Protein AF-A0AAQ4E514-F1 (afdb_monomer_lite)

Radius of gyration: 53.23 Å; chains: 1; bounding box: 96×51×160 Å

Foldseek 3Di:
DKKDWPDWWWQDAPPLPAWWKFKFDDDDPSDTQDIHRHGDDDMTDDPDPDIDIDIDHDPVGPVGTDIDMDDFDKDAQDDPGDADPVFWDDLVPRIIGGLVQACPPDQPRPVSPSNDPVRNPDDDDDPCVPVCPVVVVVVVVVVVVVVVVVVVVVVVVVVVVVVVVVVVVVVVVVVVVVVVVVVVVVVVVVVVVVVVVVVVVVVVVVVDDDDYDDDDDDDDDDDDDDDDDDDDDDPPDDDDDDPPPPDDDDDDDDDDDDDDD

Secondary structure (DSSP, 8-state):
-EEEEEEEE-SSTT-TTTEEEEEEE-SSS--EEEEE-SS----EE-SSS-EEEEEEE-TTTTTT-EEEEEEE--EE--BTB---TTTEEE-SSSEEEEGGGTTSSS--STT-GGG-HHHH-SS-TTTTHHHHHHHHHHHHHHHHHHHHHHHHHHHHHHHHHHHHHHHHHHHHHHHHHHHHHHHHHHHHHHHHHHHHHHHHHHHHHHH--S---------------------------PPP---TT----------------

Sequence (261 aa):
MYLTFLEYKLADPNNCRSNFVDILAEEPQHESLSHFCGTMAEPTQSKSNHVKVRYYAEHGALKGGNFSILFTAFREVSSGESCDPDTEFSCDDGWCIDVKLKCNGQFNCKYRYDEESSICHVGSNVGVVLSMKHMVVILVVFSALVVGMCASIGITCHNKIQERRRREREYKLRRSKEASVEVGLDLSAGNLEAALALQAAEIGARRAGGLPPGTPAATTLVGPTVLRPEDDDNGCYVPEVDLSVFRKHPNGRPLSPATEA

Structure (mmCIF, N/CA/C/O backbone):
data_AF-A0AAQ4E514-F1
#
_entry.id   AF-A0AAQ4E514-F1
#
loop_
_atom_site.group_PDB
_atom_site.id
_atom_site.type_symbol
_atom_site.label_atom_id
_atom_site.label_alt_id
_atom_site.label_comp_id
_atom_site.label_asym_id
_atom_site.label_entity_id
_atom_site.label_seq_id
_atom_site.pdbx_PDB_ins_code
_atom_site.Cartn_x
_atom_site.Cartn_y
_atom_site.Cartn_z
_atom_site.occupancy
_atom_site.B_iso_or_equiv
_atom_site.auth_seq_id
_atom_site.auth_comp_id
_atom_site.auth_asym_id
_atom_site.a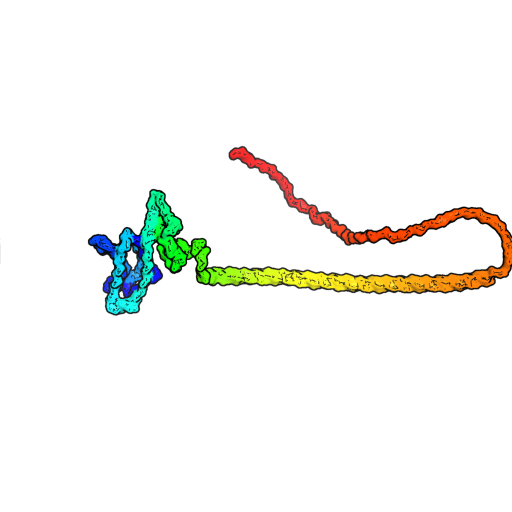uth_atom_id
_atom_site.pdbx_PDB_model_num
ATOM 1 N N . MET A 1 1 ? 2.786 -6.208 19.124 1.00 89.38 1 MET A N 1
ATOM 2 C CA . MET A 1 1 ? 1.782 -6.343 18.041 1.00 89.38 1 MET A CA 1
ATOM 3 C C . MET A 1 1 ? 1.278 -4.979 17.600 1.00 89.38 1 MET A C 1
ATOM 5 O O . MET A 1 1 ? 1.193 -4.069 18.416 1.00 89.38 1 MET A O 1
ATOM 9 N N . TYR A 1 2 ? 0.902 -4.847 16.337 1.00 91.94 2 TYR A N 1
ATOM 10 C CA . TYR A 1 2 ? 0.304 -3.645 15.761 1.00 91.94 2 TYR A CA 1
ATOM 11 C C . TYR A 1 2 ? -1.005 -4.026 15.076 1.00 91.94 2 TYR A C 1
ATOM 13 O O . TYR A 1 2 ? -1.053 -5.034 14.373 1.00 91.94 2 TYR A O 1
ATOM 21 N N . LEU A 1 3 ? -2.063 -3.262 15.316 1.00 93.25 3 LEU A N 1
ATOM 22 C CA . LEU A 1 3 ? -3.395 -3.514 14.784 1.00 93.25 3 LEU A CA 1
ATOM 23 C C . LEU A 1 3 ? -3.812 -2.326 13.925 1.00 93.25 3 LEU A C 1
ATOM 25 O O . LEU A 1 3 ? -3.778 -1.191 14.391 1.00 93.25 3 LEU A O 1
ATOM 29 N N . THR A 1 4 ? -4.228 -2.590 12.691 1.00 93.19 4 THR A N 1
ATOM 30 C CA . THR A 1 4 ? -4.679 -1.575 11.735 1.00 93.19 4 THR A CA 1
ATOM 31 C C . THR A 1 4 ? -6.056 -1.936 11.205 1.00 93.19 4 THR A C 1
ATOM 33 O O . THR A 1 4 ? -6.319 -3.087 10.863 1.00 93.19 4 THR A O 1
ATOM 36 N N . PHE A 1 5 ? -6.940 -0.949 11.105 1.00 93.56 5 PHE A N 1
ATOM 37 C CA . PHE A 1 5 ? -8.244 -1.130 10.479 1.00 93.56 5 PHE A CA 1
ATOM 38 C C . PHE A 1 5 ? -8.118 -0.974 8.959 1.00 93.56 5 PHE A C 1
ATOM 40 O O . PHE A 1 5 ? -7.760 0.096 8.471 1.00 93.56 5 PHE A O 1
ATOM 47 N N . LEU A 1 6 ? -8.417 -2.040 8.215 1.00 92.00 6 LEU A N 1
ATOM 48 C CA . LEU A 1 6 ? -8.526 -2.004 6.750 1.00 92.00 6 LEU A CA 1
ATOM 49 C C . LEU A 1 6 ? -9.860 -1.384 6.329 1.00 92.00 6 LEU A C 1
ATOM 51 O O . LEU A 1 6 ? -9.927 -0.560 5.421 1.00 92.00 6 LEU A O 1
ATOM 55 N N . GLU A 1 7 ? -10.915 -1.768 7.042 1.00 92.69 7 GLU A N 1
ATOM 56 C CA . GLU A 1 7 ? -12.244 -1.188 6.936 1.00 92.69 7 GLU A CA 1
ATOM 57 C C . GLU A 1 7 ? -12.745 -0.889 8.344 1.00 92.69 7 GLU A C 1
ATOM 59 O O . GLU A 1 7 ? -12.563 -1.688 9.265 1.00 92.69 7 GLU A O 1
ATOM 64 N N . TYR A 1 8 ? -13.390 0.258 8.519 1.00 94.81 8 TYR A N 1
ATOM 65 C CA . TYR A 1 8 ? -13.995 0.629 9.788 1.00 94.81 8 TYR A CA 1
ATOM 66 C C . TYR A 1 8 ? -15.285 1.399 9.535 1.00 94.81 8 TYR A C 1
ATOM 68 O O . TYR A 1 8 ? -15.283 2.518 9.018 1.00 94.81 8 TYR A O 1
ATOM 76 N N . LYS A 1 9 ? -16.402 0.773 9.891 1.00 94.06 9 LYS A N 1
ATOM 77 C CA . LYS A 1 9 ? -17.734 1.349 9.808 1.00 94.06 9 LYS A CA 1
ATOM 78 C C . LYS A 1 9 ? -18.570 0.855 10.977 1.00 94.06 9 LYS A C 1
ATOM 80 O O . LYS A 1 9 ? -18.774 -0.342 11.163 1.00 94.06 9 LYS A O 1
ATOM 85 N N . LEU A 1 10 ? -19.102 1.800 11.733 1.00 93.38 10 LEU A N 1
ATOM 86 C CA . LEU A 1 10 ? -20.100 1.548 12.761 1.00 93.38 10 LEU A CA 1
ATOM 87 C C . LEU A 1 10 ? -21.502 1.865 12.228 1.00 93.38 10 LEU A C 1
ATOM 89 O O . LEU A 1 10 ? -21.640 2.642 11.282 1.00 93.38 10 LEU A O 1
ATOM 93 N N . ALA A 1 11 ? -22.530 1.260 12.825 1.00 93.69 11 ALA A N 1
ATOM 94 C CA . ALA A 1 11 ? -23.916 1.531 12.450 1.00 93.69 11 ALA A CA 1
ATOM 95 C C . ALA A 1 11 ? -24.330 2.954 12.852 1.00 93.69 11 ALA A C 1
ATOM 97 O O . ALA A 1 11 ? -24.785 3.717 12.005 1.00 93.69 11 ALA A O 1
ATOM 98 N N . ASP A 1 12 ? -24.069 3.317 14.110 1.00 92.44 12 ASP A N 1
ATOM 99 C CA . ASP A 1 12 ? -24.335 4.627 14.697 1.00 92.44 12 ASP A CA 1
ATOM 100 C C . ASP A 1 12 ? -23.010 5.288 15.120 1.00 92.44 12 ASP A C 1
ATOM 102 O O . ASP A 1 12 ? -22.585 5.173 16.278 1.00 92.44 12 ASP A O 1
ATOM 106 N N . PRO A 1 13 ? -22.287 5.945 14.196 1.00 92.38 13 PRO A N 1
ATOM 107 C CA . PRO A 1 13 ? -21.045 6.630 14.532 1.00 92.38 13 PRO A CA 1
ATOM 108 C C . PRO A 1 13 ? -21.295 7.790 15.507 1.00 92.38 13 PRO A C 1
ATOM 110 O O . PRO A 1 13 ? -22.317 8.470 15.452 1.00 92.38 13 PRO A O 1
ATOM 113 N N . ASN A 1 14 ? -20.325 8.037 16.387 1.00 92.38 14 ASN A N 1
ATOM 114 C CA . ASN A 1 14 ? -20.348 9.010 17.487 1.00 92.38 14 ASN A CA 1
ATOM 115 C C . ASN A 1 14 ? -21.356 8.707 18.611 1.00 92.38 14 ASN A C 1
ATOM 117 O O . ASN A 1 14 ? -21.448 9.476 19.568 1.00 92.38 14 ASN A O 1
ATOM 121 N N . ASN A 1 15 ? -22.072 7.579 18.551 1.00 93.25 15 ASN A N 1
ATOM 122 C CA . ASN A 1 15 ? -22.927 7.109 19.636 1.00 93.25 15 ASN A CA 1
ATOM 123 C C . ASN A 1 15 ? -22.291 5.908 20.353 1.00 93.25 15 ASN A C 1
ATOM 125 O O . ASN A 1 15 ? -22.648 4.748 20.135 1.00 93.25 15 ASN A O 1
ATOM 129 N N . CYS A 1 16 ? -21.369 6.207 21.269 1.00 92.62 16 CYS A N 1
ATOM 130 C CA . CYS A 1 16 ? -20.586 5.216 22.016 1.00 92.62 16 CYS A CA 1
ATOM 131 C C . CYS A 1 16 ? -21.432 4.355 22.978 1.00 92.62 16 CYS A C 1
ATOM 133 O O . CYS A 1 16 ? -20.909 3.431 23.588 1.00 92.62 16 CYS A O 1
ATOM 135 N N . ARG A 1 17 ? -22.734 4.641 23.146 1.00 93.00 17 ARG A N 1
ATOM 136 C CA . ARG A 1 17 ? -23.658 3.777 23.902 1.00 93.00 17 ARG A CA 1
ATOM 137 C C . ARG A 1 17 ? -24.326 2.723 23.032 1.00 93.00 17 ARG A C 1
ATOM 139 O O . ARG A 1 17 ? -24.655 1.662 23.550 1.00 93.00 17 ARG A O 1
ATOM 146 N N . SER A 1 18 ? -24.530 3.014 21.749 1.00 93.25 18 SER A N 1
ATOM 147 C CA . SER A 1 18 ? -25.191 2.093 20.825 1.00 93.25 18 SER A CA 1
ATOM 148 C C . SER A 1 18 ? -24.197 1.154 20.160 1.00 93.25 18 SER A C 1
ATOM 150 O O . SER A 1 18 ? -24.496 -0.026 20.042 1.00 93.25 18 SER A O 1
ATOM 152 N N . ASN A 1 19 ? -22.997 1.613 19.789 1.00 94.62 19 ASN A N 1
ATOM 153 C CA . ASN A 1 19 ? -21.937 0.725 19.306 1.00 94.62 19 ASN A CA 1
ATOM 154 C C . ASN A 1 19 ? -20.529 1.287 19.524 1.00 94.62 19 ASN A C 1
ATOM 156 O O . ASN A 1 19 ? -20.303 2.490 19.397 1.00 94.62 19 ASN A O 1
ATOM 160 N N . PHE A 1 20 ? -19.567 0.405 19.773 1.00 94.69 20 PHE A N 1
ATOM 161 C CA . PHE A 1 20 ? -18.148 0.752 19.853 1.00 94.69 20 PHE A CA 1
ATOM 162 C C . PHE A 1 20 ? -17.262 -0.486 19.679 1.00 94.69 20 PHE A C 1
ATOM 164 O O . PHE A 1 20 ? -17.708 -1.623 19.853 1.00 94.69 20 PHE A O 1
ATOM 171 N N . VAL A 1 21 ? -15.994 -0.255 19.352 1.00 95.00 21 VAL A N 1
ATOM 172 C CA . VAL A 1 21 ? -14.934 -1.266 19.323 1.00 95.00 21 VAL A CA 1
ATOM 173 C C . VAL A 1 21 ? -13.878 -0.881 20.351 1.00 95.00 21 VAL A C 1
ATOM 175 O O . VAL A 1 21 ? -13.319 0.209 20.290 1.00 95.00 21 VAL A O 1
ATOM 178 N N . ASP A 1 22 ? -13.585 -1.795 21.265 1.00 93.94 22 ASP A N 1
ATOM 179 C CA . ASP A 1 22 ? -12.510 -1.676 22.242 1.00 93.94 22 ASP A CA 1
ATOM 180 C C . ASP A 1 22 ? -11.360 -2.611 21.911 1.00 93.94 22 ASP A C 1
ATOM 182 O O . ASP A 1 22 ? -11.563 -3.782 21.582 1.00 93.94 22 ASP A O 1
ATOM 186 N N . ILE A 1 23 ? -10.148 -2.103 22.088 1.00 94.00 23 ILE A N 1
ATOM 187 C CA . ILE A 1 23 ? -8.914 -2.875 22.048 1.00 94.00 23 ILE A CA 1
ATOM 188 C C . ILE A 1 23 ? -8.328 -2.860 23.454 1.00 94.00 23 ILE A C 1
ATOM 190 O O . ILE A 1 23 ? -8.024 -1.806 24.008 1.00 94.00 23 ILE A O 1
ATOM 194 N N . LEU A 1 24 ? -8.203 -4.043 24.042 1.00 91.62 24 LEU A N 1
ATOM 195 C CA . LEU A 1 24 ? -7.856 -4.241 25.443 1.00 91.62 24 LEU A CA 1
ATOM 196 C C . LEU A 1 24 ? -6.555 -5.039 25.519 1.00 91.62 24 LEU A C 1
ATOM 198 O O . LEU A 1 24 ? -6.380 -6.028 24.799 1.00 91.62 24 LEU A O 1
ATOM 202 N N . ALA A 1 25 ? -5.645 -4.616 26.391 1.00 89.00 25 ALA A N 1
ATOM 203 C CA . ALA A 1 25 ? -4.462 -5.394 26.721 1.00 89.00 25 ALA A CA 1
ATOM 204 C C . ALA A 1 25 ? -4.869 -6.672 27.468 1.00 89.00 25 ALA A C 1
ATOM 206 O O . ALA A 1 25 ? -5.837 -6.685 28.238 1.00 89.00 25 ALA A O 1
ATOM 207 N N . GLU A 1 26 ? -4.129 -7.757 27.245 1.00 82.31 26 GLU A N 1
ATOM 208 C CA . GLU A 1 26 ? -4.234 -8.922 28.122 1.00 82.31 26 GLU A CA 1
ATOM 209 C C . GLU A 1 26 ? -3.686 -8.585 29.526 1.00 82.31 26 GLU A C 1
ATOM 211 O O . GLU A 1 26 ? -2.919 -7.638 29.683 1.00 82.31 26 GLU A O 1
ATOM 216 N N . GLU A 1 27 ? -4.167 -9.311 30.539 1.00 70.31 27 GLU A N 1
ATOM 217 C CA . GLU A 1 27 ? -3.880 -9.217 31.982 1.00 70.31 27 GLU A CA 1
ATOM 218 C C . GLU A 1 27 ? -2.483 -8.707 32.415 1.00 70.31 27 GLU A C 1
ATOM 220 O O . GLU A 1 27 ? -1.495 -8.899 31.707 1.00 70.31 27 GLU A O 1
ATOM 225 N N . PRO A 1 28 ? -2.354 -8.112 33.627 1.00 62.28 28 PRO A N 1
ATOM 226 C CA . PRO A 1 28 ? -3.298 -8.166 34.757 1.00 62.28 28 PRO A CA 1
ATOM 227 C C . PRO A 1 28 ? -4.257 -6.976 34.881 1.00 62.28 28 PRO A C 1
ATOM 229 O O . PRO A 1 28 ? -5.117 -6.989 35.756 1.00 62.28 28 PRO A O 1
ATOM 232 N N . GLN A 1 29 ? -4.144 -5.944 34.041 1.00 61.34 29 GLN A N 1
ATOM 233 C CA . GLN A 1 29 ? -4.927 -4.711 34.225 1.00 61.34 29 GLN A CA 1
ATOM 234 C C . GLN A 1 29 ? -6.079 -4.512 33.238 1.00 61.34 29 GLN A C 1
ATOM 236 O O . GLN A 1 29 ? -6.821 -3.549 33.400 1.00 61.34 29 GLN A O 1
ATOM 241 N N . HIS A 1 30 ? -6.284 -5.424 32.275 1.00 72.12 30 HIS A N 1
ATOM 242 C CA . HIS A 1 30 ? -7.328 -5.305 31.240 1.00 72.12 30 HIS A CA 1
ATOM 243 C C . HIS A 1 30 ? -7.436 -3.870 30.700 1.00 72.12 30 HIS A C 1
ATOM 245 O O . HIS A 1 30 ? -8.528 -3.319 30.536 1.00 72.12 30 HIS A O 1
ATOM 251 N N . GLU A 1 31 ? -6.273 -3.235 30.539 1.00 83.88 31 GLU A N 1
ATOM 252 C CA . GLU A 1 31 ? -6.183 -1.817 30.257 1.00 83.88 31 GLU A CA 1
ATOM 253 C C . GLU A 1 31 ? -6.747 -1.575 28.860 1.00 83.88 31 GLU A C 1
ATOM 255 O O . GLU A 1 31 ? -6.437 -2.298 27.907 1.00 83.88 31 GLU A O 1
ATOM 260 N N . SER A 1 32 ? -7.616 -0.575 28.744 1.00 86.88 32 SER A N 1
ATOM 261 C CA . SER A 1 32 ? -8.142 -0.154 27.453 1.00 86.88 32 SER A CA 1
ATOM 262 C C . SER A 1 32 ? -7.035 0.545 26.677 1.00 86.88 32 SER A C 1
ATOM 264 O O . SER A 1 32 ? -6.741 1.707 26.939 1.00 86.88 32 SER A O 1
ATOM 266 N N . LEU A 1 33 ? -6.451 -0.154 25.704 1.00 90.19 33 LEU A N 1
ATOM 267 C CA . LEU A 1 33 ? -5.460 0.412 24.792 1.00 90.19 33 LEU A CA 1
ATOM 268 C C . LEU A 1 33 ? -6.105 1.464 23.890 1.00 90.19 33 LEU A C 1
ATOM 270 O O . LEU A 1 33 ? -5.513 2.504 23.615 1.00 90.19 33 LEU A O 1
ATOM 274 N N . SER A 1 34 ? -7.317 1.197 23.398 1.00 93.44 34 SER A N 1
ATOM 275 C CA . SER A 1 34 ? -8.052 2.128 22.537 1.00 93.44 34 SER A CA 1
ATOM 276 C C . SER A 1 34 ? -9.558 1.865 22.580 1.00 93.44 34 SER A C 1
ATOM 278 O O . SER A 1 34 ? -9.978 0.709 22.602 1.00 93.44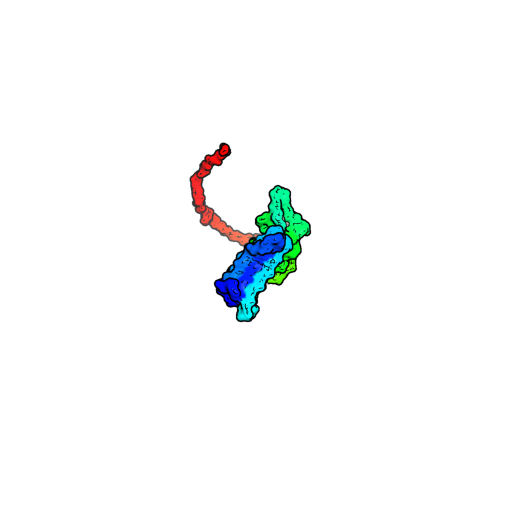 34 SER A O 1
ATOM 280 N N . HIS A 1 35 ? -10.353 2.939 22.554 1.00 94.12 35 HIS A N 1
ATOM 281 C CA . HIS A 1 35 ? -11.819 2.913 22.507 1.00 94.12 35 HIS A CA 1
ATOM 282 C C . HIS A 1 35 ? -12.302 3.686 21.278 1.00 94.12 35 HIS A C 1
ATOM 284 O O . HIS A 1 35 ? -12.081 4.894 21.176 1.00 94.12 35 HIS A O 1
ATOM 290 N N . PHE A 1 36 ? -12.976 3.006 20.352 1.00 95.31 36 PHE A N 1
ATOM 291 C CA . PHE A 1 36 ? -13.430 3.580 19.089 1.00 95.31 36 PHE A CA 1
ATOM 292 C C . PHE A 1 36 ? -14.955 3.574 18.993 1.00 95.31 36 PHE A C 1
ATOM 294 O O . PHE A 1 36 ? -15.591 2.524 18.925 1.00 95.31 36 PHE A O 1
ATOM 301 N N . CYS A 1 37 ? -15.548 4.764 18.932 1.00 94.56 37 CYS A N 1
ATOM 302 C CA . CYS A 1 37 ? -16.970 4.952 18.626 1.00 94.56 37 CYS A CA 1
ATOM 303 C C . CYS A 1 37 ? -17.226 5.992 17.527 1.00 94.56 37 CYS A C 1
ATOM 305 O O . CYS A 1 37 ? -18.377 6.250 17.183 1.00 94.56 37 CYS A O 1
ATOM 307 N N . GLY A 1 38 ? -16.175 6.603 16.974 1.00 92.94 38 GLY A N 1
ATOM 308 C CA . GLY A 1 38 ? -16.281 7.624 15.931 1.00 92.94 38 GLY A CA 1
ATOM 309 C C . GLY A 1 38 ? -16.440 7.045 14.525 1.00 92.94 38 GLY A C 1
ATOM 310 O O . GLY A 1 38 ? -16.741 5.866 14.346 1.00 92.94 38 GLY A O 1
ATOM 311 N N . THR A 1 39 ? -16.195 7.884 13.517 1.00 91.94 39 THR A N 1
ATOM 312 C CA . THR A 1 39 ? -16.154 7.508 12.088 1.00 91.94 39 THR A CA 1
ATOM 313 C C . THR A 1 39 ? -14.778 7.039 11.614 1.00 91.94 39 THR A C 1
ATOM 315 O O . THR A 1 39 ? -14.655 6.558 10.492 1.00 91.94 39 THR A O 1
ATOM 318 N N . MET A 1 40 ? -13.745 7.187 12.443 1.00 91.38 40 MET A N 1
ATOM 319 C CA . MET A 1 40 ? -12.359 6.841 12.128 1.00 91.38 40 MET A CA 1
ATOM 320 C C . MET A 1 40 ? -11.760 6.058 13.299 1.00 91.38 40 MET A C 1
ATOM 322 O O . MET A 1 40 ? -12.115 6.313 14.452 1.00 91.38 40 MET A O 1
ATOM 326 N N . ALA A 1 41 ? -10.863 5.123 12.994 1.00 93.38 41 ALA A N 1
ATOM 327 C CA . ALA A 1 41 ? -10.110 4.356 13.977 1.00 93.38 41 ALA A CA 1
ATOM 328 C C . ALA A 1 41 ? -8.621 4.417 13.628 1.00 93.38 41 ALA A C 1
ATOM 330 O O . ALA A 1 41 ? -8.229 4.147 12.491 1.00 93.38 41 ALA A O 1
ATOM 331 N N . GLU A 1 42 ? -7.808 4.813 14.600 1.00 92.88 42 GLU A N 1
ATOM 332 C CA . GLU A 1 42 ? -6.358 4.879 14.449 1.00 92.88 42 GLU A CA 1
ATOM 333 C C . GLU A 1 42 ? -5.725 3.505 14.711 1.00 92.88 42 GLU A C 1
ATOM 335 O O . GLU A 1 42 ? -6.292 2.698 15.453 1.00 92.88 42 GLU A O 1
ATOM 340 N N . PRO A 1 43 ? -4.556 3.211 14.119 1.00 92.12 43 PRO A N 1
ATOM 341 C CA . PRO A 1 43 ? -3.830 1.990 14.432 1.00 92.12 43 PRO A CA 1
ATOM 342 C C . PRO A 1 43 ? -3.390 1.945 15.899 1.00 92.12 43 PRO A C 1
ATOM 344 O O . PRO A 1 43 ? -2.881 2.930 16.435 1.00 92.12 43 PRO A O 1
ATOM 347 N N . THR A 1 44 ? -3.512 0.780 16.531 1.00 92.56 44 THR A N 1
ATOM 348 C CA . THR A 1 44 ? -3.157 0.579 17.942 1.00 92.56 44 THR A CA 1
ATOM 349 C C . THR A 1 44 ? -1.931 -0.315 18.058 1.00 92.56 44 THR A C 1
ATOM 351 O O . THR A 1 44 ? -1.883 -1.411 17.495 1.00 92.56 44 THR A O 1
ATOM 354 N N . GLN A 1 45 ? -0.948 0.119 18.843 1.00 90.75 45 GLN A N 1
ATOM 355 C CA . GLN A 1 45 ? 0.229 -0.679 19.169 1.00 90.75 45 GLN A CA 1
ATOM 356 C C . GLN A 1 45 ? 0.089 -1.291 20.566 1.00 90.75 45 GLN A C 1
ATOM 358 O O . GLN A 1 45 ? -0.245 -0.610 21.531 1.00 90.75 45 GLN A O 1
ATOM 363 N N . SER A 1 46 ? 0.387 -2.582 20.678 1.00 89.75 46 SER A N 1
ATOM 364 C CA . SER A 1 46 ? 0.485 -3.304 21.945 1.00 89.75 46 SER A CA 1
ATOM 365 C C . SER A 1 46 ? 1.891 -3.863 22.120 1.00 89.75 46 SER A C 1
ATOM 367 O O . SER A 1 46 ? 2.470 -4.418 21.183 1.00 89.75 46 SER A O 1
ATOM 369 N N . LYS A 1 47 ? 2.428 -3.763 23.337 1.00 87.31 47 LYS A N 1
ATOM 370 C CA . LYS A 1 47 ? 3.704 -4.390 23.717 1.00 87.31 47 LYS A CA 1
ATOM 371 C C . LYS A 1 47 ? 3.566 -5.894 23.985 1.00 87.31 47 LYS A C 1
ATOM 373 O O . LYS A 1 47 ? 4.569 -6.593 24.002 1.00 87.31 47 LYS A O 1
ATOM 378 N N . SER A 1 48 ? 2.341 -6.381 24.195 1.00 87.44 48 SER A N 1
ATOM 379 C CA . SER A 1 48 ? 2.058 -7.797 24.446 1.00 87.44 48 SER A CA 1
ATOM 380 C C . SER A 1 48 ? 1.854 -8.579 23.142 1.00 87.44 48 SER A C 1
ATOM 382 O O . SER A 1 48 ? 1.568 -8.006 22.084 1.00 87.44 48 SER A O 1
ATOM 384 N N . ASN A 1 49 ? 1.974 -9.902 23.250 1.00 87.88 49 ASN A N 1
ATOM 385 C CA . ASN A 1 49 ? 1.681 -10.873 22.192 1.00 87.88 49 ASN A CA 1
ATOM 386 C C . ASN A 1 49 ? 0.203 -11.285 22.158 1.00 87.88 49 ASN A C 1
ATOM 388 O O . ASN A 1 49 ? -0.206 -12.044 21.283 1.00 87.88 49 ASN A O 1
ATOM 392 N N . HIS A 1 50 ? -0.598 -10.775 23.093 1.00 88.31 50 HIS A N 1
ATOM 393 C CA . HIS A 1 50 ? -2.031 -11.000 23.134 1.00 88.31 50 HIS A CA 1
ATOM 394 C C . HIS A 1 50 ? -2.767 -9.679 23.327 1.00 88.31 50 HIS A C 1
ATOM 396 O O . HIS A 1 50 ? -2.376 -8.810 24.114 1.00 88.31 50 HIS A O 1
ATOM 402 N N . VAL A 1 51 ? -3.852 -9.536 22.576 1.00 90.94 51 VAL A N 1
ATOM 403 C CA . VAL A 1 51 ? -4.735 -8.374 22.582 1.00 90.94 51 VAL A CA 1
ATOM 404 C C . VAL A 1 51 ? -6.161 -8.886 22.445 1.00 90.94 51 VAL A C 1
ATOM 406 O O . VAL A 1 51 ? -6.425 -9.801 21.665 1.00 90.94 51 VAL A O 1
ATOM 409 N N . LYS A 1 52 ? -7.094 -8.294 23.188 1.00 92.06 52 LYS A N 1
ATOM 410 C CA . LYS A 1 52 ? -8.513 -8.631 23.111 1.00 92.06 52 LYS A CA 1
ATOM 411 C C . LYS A 1 52 ? -9.262 -7.520 22.394 1.00 92.06 52 LYS A C 1
ATOM 413 O O . LYS A 1 52 ? -9.258 -6.378 22.840 1.00 92.06 52 LYS A O 1
ATOM 418 N N . VAL A 1 53 ? -9.951 -7.871 21.315 1.00 92.69 53 VAL A N 1
ATOM 419 C CA . VAL A 1 53 ? -10.862 -6.958 20.619 1.00 92.69 53 VAL A CA 1
ATOM 420 C C . VAL A 1 53 ? -12.284 -7.239 21.090 1.00 92.69 53 VAL A C 1
ATOM 422 O O . VAL A 1 53 ? -12.759 -8.374 21.028 1.00 92.69 53 VAL A O 1
ATOM 425 N N . ARG A 1 54 ? -12.968 -6.210 21.586 1.00 92.31 54 ARG A N 1
ATOM 426 C CA . ARG A 1 54 ? -14.364 -6.269 22.020 1.00 92.31 54 ARG A CA 1
ATOM 427 C C . ARG A 1 54 ? -15.193 -5.357 21.132 1.00 92.31 54 ARG A C 1
ATOM 429 O O . ARG A 1 54 ? -15.073 -4.144 21.212 1.00 92.31 54 ARG A O 1
ATOM 436 N N . TYR A 1 55 ? -16.078 -5.941 20.337 1.00 93.25 55 TYR A N 1
ATOM 437 C CA . TYR A 1 55 ? -17.122 -5.191 19.648 1.00 93.25 55 TYR A CA 1
ATOM 438 C C . TYR A 1 55 ? -18.410 -5.241 20.463 1.00 93.25 55 TYR A C 1
ATOM 440 O O . TYR A 1 55 ? -18.861 -6.318 20.858 1.00 93.25 55 TYR A O 1
ATOM 448 N N . TYR A 1 56 ? -18.988 -4.076 20.720 1.00 93.56 56 TYR A N 1
ATOM 449 C CA . TYR A 1 56 ? -20.288 -3.936 21.353 1.00 93.56 56 TYR A CA 1
ATOM 450 C C . TYR A 1 56 ? -21.241 -3.236 20.390 1.00 93.56 56 TYR A C 1
ATOM 452 O O . TYR A 1 56 ? -20.884 -2.225 19.783 1.00 93.56 56 TYR A O 1
ATOM 460 N N . ALA A 1 57 ? -22.461 -3.757 20.282 1.00 94.25 57 ALA A N 1
ATOM 461 C CA . ALA A 1 57 ? -23.539 -3.130 19.536 1.00 94.25 57 ALA A CA 1
ATOM 462 C C . ALA A 1 57 ? -24.906 -3.479 20.138 1.00 94.25 57 ALA A C 1
ATOM 464 O O . ALA A 1 57 ? -25.184 -4.629 20.483 1.00 94.25 57 ALA A O 1
ATOM 465 N N . GLU A 1 58 ? -25.766 -2.472 20.237 1.00 94.31 58 GLU A N 1
ATOM 466 C CA . GLU A 1 58 ? -27.174 -2.595 20.589 1.00 94.31 58 GLU A CA 1
ATOM 467 C C . GLU A 1 58 ? -27.954 -3.265 19.447 1.00 94.31 58 GLU A C 1
ATOM 469 O O . GLU A 1 58 ? -27.526 -3.267 18.292 1.00 94.31 58 GLU A O 1
ATOM 474 N N . HIS A 1 59 ? -29.126 -3.830 19.748 1.00 90.38 59 HIS A N 1
ATOM 475 C CA . HIS A 1 59 ? -29.891 -4.655 18.808 1.00 90.38 59 HIS A CA 1
ATOM 476 C C . HIS A 1 59 ? -30.132 -3.995 17.435 1.00 90.38 59 HIS A C 1
ATOM 478 O O . HIS A 1 59 ? -30.042 -4.668 16.408 1.00 90.38 59 HIS A O 1
ATOM 484 N N . GLY A 1 60 ? -30.392 -2.682 17.402 1.00 86.75 60 GLY A N 1
ATOM 485 C CA . GLY A 1 60 ? -30.570 -1.923 16.156 1.00 86.75 60 GLY A CA 1
ATOM 486 C C . GLY A 1 60 ? -29.278 -1.715 15.353 1.00 86.75 60 GLY A C 1
ATOM 487 O O . GLY A 1 60 ? -29.318 -1.692 14.124 1.00 86.75 60 GLY A O 1
ATOM 488 N N . ALA A 1 61 ? -28.131 -1.646 16.030 1.00 87.44 61 ALA A N 1
ATOM 489 C CA . ALA A 1 61 ? -26.820 -1.360 15.450 1.00 87.44 61 ALA A CA 1
ATOM 490 C C . ALA A 1 61 ? -26.081 -2.614 14.933 1.00 87.44 61 ALA A C 1
ATOM 492 O O . ALA A 1 61 ? -25.121 -2.500 14.171 1.00 87.44 61 ALA A O 1
ATOM 493 N N . LEU A 1 62 ? -26.537 -3.826 15.277 1.00 85.50 62 LEU A N 1
ATOM 494 C CA . LEU A 1 62 ? -25.873 -5.085 14.895 1.00 85.50 62 LEU A CA 1
ATOM 495 C C . LEU A 1 62 ? -25.773 -5.319 13.377 1.00 85.50 62 LEU A C 1
ATOM 497 O O . LEU A 1 62 ? -24.863 -6.008 12.927 1.00 85.50 62 LEU A O 1
ATOM 501 N N . LYS A 1 63 ? -26.708 -4.785 12.580 1.00 83.94 63 LYS A N 1
ATOM 502 C CA . LYS A 1 63 ? -26.760 -5.013 11.121 1.00 83.94 63 LYS A CA 1
ATOM 503 C C . LYS A 1 63 ? -26.073 -3.924 10.289 1.00 83.94 63 LYS A C 1
ATOM 505 O O . LYS A 1 63 ? -26.022 -4.052 9.070 1.00 83.94 63 LYS A O 1
ATOM 510 N N . GLY A 1 64 ? -25.591 -2.850 10.920 1.00 82.75 64 GLY A N 1
ATOM 511 C CA . GLY A 1 64 ? -25.013 -1.693 10.224 1.00 82.75 64 GLY A CA 1
ATOM 512 C C . GLY A 1 64 ? -23.493 -1.556 10.346 1.00 82.75 64 GLY A C 1
ATOM 513 O O . GLY A 1 64 ? -22.901 -0.776 9.599 1.00 82.75 64 GLY A O 1
ATOM 514 N N . GLY A 1 65 ? -22.866 -2.295 11.267 1.00 87.81 65 GLY A N 1
ATOM 515 C CA . GLY A 1 65 ? -21.420 -2.280 11.477 1.00 87.81 65 GLY A CA 1
ATOM 516 C C . GLY A 1 65 ? -20.680 -3.243 10.548 1.00 87.81 65 GLY A C 1
ATOM 517 O O . GLY A 1 65 ? -21.093 -4.387 10.379 1.00 87.81 65 GLY A O 1
ATOM 518 N N . ASN A 1 66 ? -19.574 -2.787 9.966 1.00 91.88 66 ASN A N 1
ATOM 519 C CA . ASN A 1 66 ? -18.608 -3.622 9.261 1.00 91.88 66 ASN A CA 1
ATOM 520 C C . ASN A 1 66 ? -17.200 -3.090 9.545 1.00 91.88 66 ASN A C 1
ATOM 522 O O . ASN A 1 66 ? -16.928 -1.909 9.339 1.00 91.88 66 ASN A O 1
ATOM 526 N N . PHE A 1 67 ? -16.310 -3.945 10.028 1.00 93.44 67 PHE A N 1
ATOM 527 C CA . PHE A 1 67 ? -14.916 -3.592 10.226 1.00 93.44 67 PHE A CA 1
ATOM 528 C C . PHE A 1 67 ? -14.027 -4.802 9.953 1.00 93.44 67 PHE A C 1
ATOM 530 O O . PHE A 1 67 ? -14.413 -5.946 10.191 1.00 93.44 67 PHE A O 1
ATOM 537 N N . SER A 1 68 ? -12.819 -4.530 9.476 1.00 94.31 68 SER A N 1
ATOM 538 C CA . SER A 1 68 ? -11.785 -5.524 9.222 1.00 94.31 68 SER A CA 1
ATOM 539 C C . SER A 1 68 ? -10.485 -5.035 9.839 1.00 94.31 68 SER A C 1
ATOM 541 O O . SER A 1 68 ? -10.073 -3.897 9.606 1.00 94.31 68 SER A O 1
ATOM 543 N N . ILE A 1 69 ? -9.863 -5.882 10.656 1.00 93.88 69 ILE A N 1
ATOM 544 C CA . ILE A 1 69 ? -8.641 -5.565 11.393 1.00 93.88 69 ILE A CA 1
ATOM 545 C C . ILE A 1 69 ? -7.536 -6.487 10.894 1.00 93.88 69 ILE A C 1
ATOM 547 O O . ILE A 1 69 ? -7.671 -7.708 10.944 1.00 93.88 69 ILE A O 1
ATOM 551 N N . LEU A 1 70 ? -6.434 -5.886 10.460 1.00 93.81 70 LEU A N 1
ATOM 552 C CA . LEU A 1 70 ? -5.171 -6.561 10.209 1.00 93.81 70 LEU A CA 1
ATOM 553 C C . LEU A 1 70 ? -4.306 -6.440 11.462 1.00 93.81 70 LEU A C 1
ATOM 555 O O . LEU A 1 70 ? -4.124 -5.340 11.988 1.00 93.81 70 LEU A O 1
ATOM 559 N N . PHE A 1 71 ? -3.781 -7.561 11.947 1.00 93.12 71 PHE A N 1
ATOM 560 C CA . PHE A 1 71 ? -2.824 -7.572 13.045 1.00 93.12 71 PHE A CA 1
ATOM 561 C C . PHE A 1 71 ? -1.480 -8.097 12.555 1.00 93.12 71 PHE A C 1
ATOM 563 O O . PHE A 1 71 ? -1.415 -9.085 11.826 1.00 93.12 71 PHE A O 1
ATOM 570 N N . THR A 1 72 ? -0.413 -7.466 13.027 1.00 92.94 72 THR A N 1
ATOM 571 C CA . THR A 1 72 ? 0.956 -7.803 12.649 1.00 92.94 72 THR A CA 1
ATOM 572 C C . THR A 1 72 ? 1.813 -7.918 13.901 1.00 92.94 72 THR A C 1
ATOM 574 O O . THR A 1 72 ? 1.787 -7.061 14.796 1.00 92.94 72 THR A O 1
ATOM 577 N N . ALA A 1 73 ? 2.573 -9.006 13.990 1.00 92.06 73 ALA A N 1
ATOM 578 C CA . ALA A 1 73 ? 3.622 -9.151 14.985 1.00 92.06 73 ALA A CA 1
ATOM 579 C C . ALA A 1 73 ? 4.875 -8.430 14.478 1.00 92.06 73 ALA A C 1
ATOM 581 O O . ALA A 1 73 ? 5.339 -8.694 13.374 1.00 92.06 73 ALA A O 1
ATOM 582 N N . PHE A 1 74 ? 5.387 -7.515 15.294 1.00 90.31 74 PHE A N 1
ATOM 583 C CA . PHE A 1 74 ? 6.558 -6.712 14.984 1.00 90.31 74 PHE A CA 1
ATOM 584 C C . PHE A 1 74 ? 7.631 -6.951 16.031 1.00 90.31 74 PHE A C 1
ATOM 586 O O . PHE A 1 74 ? 7.314 -7.027 17.224 1.00 90.31 74 PHE A O 1
ATOM 593 N N . ARG A 1 75 ? 8.882 -6.993 15.584 1.00 89.88 75 ARG A N 1
ATOM 594 C CA . ARG A 1 75 ? 10.059 -6.928 16.445 1.00 89.88 75 ARG A CA 1
ATOM 595 C C . ARG A 1 75 ? 10.716 -5.563 16.282 1.00 89.88 75 ARG A C 1
ATOM 597 O O . ARG A 1 75 ? 10.958 -5.124 15.162 1.00 89.88 75 ARG A O 1
ATOM 604 N N . GLU A 1 76 ? 10.964 -4.886 17.395 1.00 88.56 76 GLU A N 1
ATOM 605 C CA . GLU A 1 76 ? 11.708 -3.626 17.399 1.00 88.56 76 GLU A CA 1
ATOM 606 C C . GLU A 1 76 ? 13.198 -3.919 17.217 1.00 88.56 76 GLU A C 1
ATOM 608 O O . GLU A 1 76 ? 13.750 -4.805 17.878 1.00 88.56 76 GLU A O 1
ATOM 613 N N . VAL A 1 77 ? 13.849 -3.182 16.322 1.00 87.00 77 VAL A N 1
ATOM 614 C CA . VAL A 1 77 ? 15.292 -3.266 16.120 1.00 87.00 77 VAL A CA 1
ATOM 615 C C . VAL A 1 77 ? 15.979 -2.450 17.212 1.00 87.00 77 VAL A C 1
ATOM 617 O O . VAL A 1 77 ? 15.984 -1.219 17.185 1.00 87.00 77 VAL A O 1
ATOM 620 N N . SER A 1 78 ? 16.544 -3.138 18.204 1.00 82.75 78 SER A N 1
ATOM 621 C CA . SER A 1 78 ? 17.327 -2.499 19.260 1.00 82.75 78 SER A CA 1
ATOM 622 C C . SER A 1 78 ? 18.678 -2.000 18.717 1.00 82.75 78 SER A C 1
ATOM 624 O O . SER A 1 78 ? 19.162 -2.461 17.681 1.00 82.75 78 SER A O 1
ATOM 626 N N . SER A 1 79 ? 19.296 -1.019 19.384 1.00 65.94 79 SER A N 1
ATOM 627 C CA . SER A 1 79 ? 20.546 -0.395 18.930 1.00 65.94 79 SER A CA 1
ATOM 628 C C . SER A 1 79 ? 21.701 -1.407 18.896 1.00 65.94 79 SER A C 1
ATOM 630 O O . SER A 1 79 ? 22.360 -1.629 19.911 1.00 65.94 79 SER A O 1
ATOM 632 N N . GLY A 1 80 ? 21.948 -2.003 17.728 1.00 68.75 80 GLY A N 1
ATOM 633 C CA . GLY A 1 80 ? 23.027 -2.969 17.496 1.00 68.75 80 GLY A CA 1
ATOM 634 C C . GLY A 1 80 ? 22.583 -4.266 16.820 1.00 68.75 80 GLY A C 1
ATOM 635 O O . GLY A 1 80 ? 23.437 -5.029 16.379 1.00 68.75 80 GLY A O 1
ATOM 636 N N . GLU A 1 81 ? 21.278 -4.499 16.699 1.00 82.00 81 GLU A N 1
ATOM 637 C CA . GLU A 1 81 ? 20.721 -5.647 15.984 1.00 82.00 81 GLU A CA 1
ATOM 638 C C . GLU A 1 81 ? 20.165 -5.205 14.625 1.00 82.00 81 GLU A C 1
ATOM 640 O O . GLU A 1 81 ? 19.877 -4.031 14.410 1.00 82.00 81 GLU A O 1
ATOM 645 N N . SER A 1 82 ? 20.028 -6.135 13.685 1.00 86.75 82 SER A N 1
ATOM 646 C CA . SER A 1 82 ? 19.292 -5.930 12.432 1.00 86.75 82 SER A CA 1
ATOM 647 C C . SER A 1 82 ? 18.144 -6.933 12.348 1.00 86.75 82 SER A C 1
ATOM 649 O O . SER A 1 82 ? 18.072 -7.875 13.145 1.00 86.75 82 SER A O 1
ATOM 651 N N . CYS A 1 83 ? 17.234 -6.747 11.393 1.00 89.69 83 CYS A N 1
ATOM 652 C CA . CYS A 1 83 ? 16.328 -7.828 11.008 1.00 89.69 83 CYS A CA 1
ATOM 653 C C . CYS A 1 83 ? 17.150 -9.011 10.489 1.00 89.69 83 CYS A C 1
ATOM 655 O O . CYS A 1 83 ? 18.172 -8.805 9.824 1.00 89.69 83 CYS A O 1
ATOM 657 N N . ASP A 1 84 ? 16.732 -10.228 10.823 1.00 89.19 84 ASP A N 1
ATOM 658 C CA . ASP A 1 84 ? 17.353 -11.434 10.279 1.00 89.19 84 ASP A CA 1
ATOM 659 C C . ASP A 1 84 ? 16.951 -11.571 8.799 1.00 89.19 84 ASP A C 1
ATOM 661 O O . ASP A 1 84 ? 15.759 -11.683 8.520 1.00 89.19 84 ASP A O 1
ATOM 665 N N . PRO A 1 85 ? 17.896 -11.551 7.841 1.00 85.00 85 PRO A N 1
ATOM 666 C CA . PRO A 1 85 ? 17.565 -11.598 6.418 1.00 85.00 85 PRO A CA 1
ATOM 667 C C . PRO A 1 85 ? 16.881 -12.902 5.976 1.00 85.00 85 PRO A C 1
ATOM 669 O O . PRO A 1 85 ? 16.238 -12.903 4.925 1.00 85.00 85 PRO A O 1
ATOM 672 N N . ASP A 1 86 ? 17.016 -13.995 6.737 1.00 86.06 86 ASP A N 1
ATOM 673 C CA . ASP A 1 86 ? 16.461 -15.302 6.365 1.00 86.06 86 ASP A CA 1
ATOM 674 C C . ASP A 1 86 ? 15.031 -15.511 6.887 1.00 86.06 86 ASP A C 1
ATOM 676 O O . ASP A 1 86 ? 14.233 -16.220 6.266 1.00 86.06 86 ASP A O 1
ATOM 680 N N . THR A 1 87 ? 14.695 -14.912 8.033 1.00 90.44 87 THR A N 1
ATOM 681 C CA . THR A 1 87 ? 13.417 -15.141 8.730 1.00 90.44 87 THR A CA 1
ATOM 682 C C . THR A 1 87 ? 12.529 -13.902 8.808 1.00 90.44 87 THR A C 1
ATOM 684 O O . THR A 1 87 ? 11.311 -14.026 8.964 1.00 90.44 87 THR A O 1
ATOM 687 N N . GLU A 1 88 ? 13.099 -12.713 8.632 1.00 92.75 88 GLU A N 1
ATOM 688 C CA . GLU A 1 88 ? 12.418 -11.441 8.820 1.00 92.75 88 GLU A CA 1
ATOM 689 C C . GLU A 1 88 ? 12.623 -10.480 7.642 1.00 92.75 88 GLU A C 1
ATOM 691 O O . GLU A 1 88 ? 13.541 -10.582 6.830 1.00 92.75 88 GLU A O 1
ATOM 696 N N . PHE A 1 89 ? 11.735 -9.498 7.558 1.00 91.50 89 PHE A N 1
ATOM 697 C CA . PHE A 1 89 ? 11.786 -8.404 6.607 1.00 91.50 89 PHE A CA 1
ATOM 698 C C . PHE A 1 89 ? 11.827 -7.067 7.351 1.00 91.50 89 PHE A C 1
ATOM 700 O O . PHE A 1 89 ? 11.043 -6.839 8.273 1.00 91.50 89 PHE A O 1
ATOM 707 N N . SER A 1 90 ? 12.739 -6.186 6.934 1.00 92.25 90 SER A N 1
ATOM 708 C CA . SER A 1 90 ? 12.862 -4.818 7.449 1.00 92.25 90 SER A CA 1
ATOM 709 C C . SER A 1 90 ? 11.813 -3.914 6.814 1.00 92.25 90 SER A C 1
ATOM 711 O O . SER A 1 90 ? 11.785 -3.769 5.595 1.00 92.25 90 SER A O 1
ATOM 713 N N . CYS A 1 91 ? 10.998 -3.255 7.637 1.00 90.62 91 CYS A N 1
ATOM 714 C CA . CYS A 1 91 ? 10.095 -2.188 7.198 1.00 90.62 91 CYS A CA 1
ATOM 715 C C . CYS A 1 91 ? 10.806 -0.823 7.038 1.00 90.62 91 CYS A C 1
ATOM 717 O O . CYS A 1 91 ? 10.137 0.183 6.802 1.00 90.62 91 CYS A O 1
ATOM 719 N N . ASP A 1 92 ? 12.138 -0.773 7.188 1.00 87.12 92 ASP A N 1
ATOM 720 C CA . ASP A 1 92 ? 13.001 0.421 7.074 1.00 87.12 92 ASP A CA 1
ATOM 721 C C . ASP A 1 92 ? 12.634 1.591 8.007 1.00 87.12 92 ASP A C 1
ATOM 723 O O . ASP A 1 92 ? 13.064 2.731 7.837 1.00 87.12 92 ASP A O 1
ATOM 727 N N . ASP A 1 93 ? 11.871 1.295 9.053 1.00 86.19 93 ASP A N 1
ATOM 728 C CA . ASP A 1 93 ? 11.418 2.215 10.095 1.00 86.19 93 ASP A CA 1
ATOM 729 C C . ASP A 1 93 ? 11.839 1.752 11.502 1.00 86.19 93 ASP A C 1
ATOM 731 O O . ASP A 1 93 ? 11.316 2.238 12.506 1.00 86.19 93 ASP A O 1
ATOM 735 N N . GLY A 1 94 ? 12.798 0.822 11.573 1.00 88.12 94 GLY A N 1
ATOM 736 C CA . GLY A 1 94 ? 13.265 0.212 12.820 1.00 88.12 94 GLY A CA 1
ATOM 737 C C . GLY A 1 94 ? 12.405 -0.957 13.303 1.00 88.12 94 GLY A C 1
ATOM 738 O O . GLY A 1 94 ? 12.586 -1.412 14.432 1.00 88.12 94 GLY A O 1
ATOM 739 N N . TRP A 1 95 ? 11.493 -1.459 12.465 1.00 90.38 95 TRP A N 1
ATOM 740 C CA . TRP A 1 95 ? 10.657 -2.615 12.772 1.00 90.38 95 TRP A CA 1
ATOM 741 C C . TRP A 1 95 ? 10.885 -3.761 11.784 1.00 90.38 95 TRP A C 1
ATOM 743 O O . TRP A 1 95 ? 11.026 -3.552 10.578 1.00 90.38 95 TRP A O 1
ATOM 753 N N . CYS A 1 96 ? 10.876 -4.984 12.310 1.00 92.88 96 CYS A N 1
ATOM 754 C CA . CYS A 1 96 ? 10.942 -6.216 11.532 1.00 92.88 96 CYS A CA 1
ATOM 755 C C . CYS A 1 96 ? 9.609 -6.965 11.591 1.00 92.88 96 CYS A C 1
ATOM 757 O O . CYS A 1 96 ? 8.975 -7.034 12.651 1.00 92.88 96 CYS A O 1
ATOM 759 N N . ILE A 1 97 ? 9.221 -7.566 10.470 1.00 93.44 97 ILE A N 1
ATOM 760 C CA . ILE A 1 97 ? 8.081 -8.487 10.346 1.00 93.44 97 ILE A CA 1
ATOM 761 C C . ILE A 1 97 ? 8.557 -9.855 9.856 1.00 93.44 97 ILE A C 1
ATOM 763 O O . ILE A 1 97 ? 9.658 -9.968 9.330 1.00 93.44 97 ILE A O 1
ATOM 767 N N . ASP A 1 98 ? 7.734 -10.894 9.989 1.00 93.25 98 ASP A N 1
ATOM 768 C CA . ASP A 1 98 ? 8.038 -12.216 9.421 1.00 93.25 98 ASP A CA 1
ATOM 769 C C . ASP A 1 98 ? 8.162 -12.134 7.889 1.00 93.25 98 ASP A C 1
ATOM 771 O O . ASP A 1 98 ? 7.335 -11.506 7.221 1.00 93.25 98 ASP A O 1
ATOM 775 N N . VAL A 1 99 ? 9.174 -12.791 7.318 1.00 90.69 99 VAL A N 1
ATOM 776 C CA . VAL A 1 99 ? 9.451 -12.771 5.872 1.00 90.69 99 VAL A CA 1
ATOM 777 C C . VAL A 1 99 ? 8.261 -13.237 5.019 1.00 90.69 99 VAL A C 1
ATOM 779 O O . VAL A 1 99 ? 8.112 -12.800 3.880 1.00 90.69 99 VAL A O 1
ATOM 782 N N . LYS A 1 100 ? 7.365 -14.080 5.553 1.00 90.75 100 LYS A N 1
AT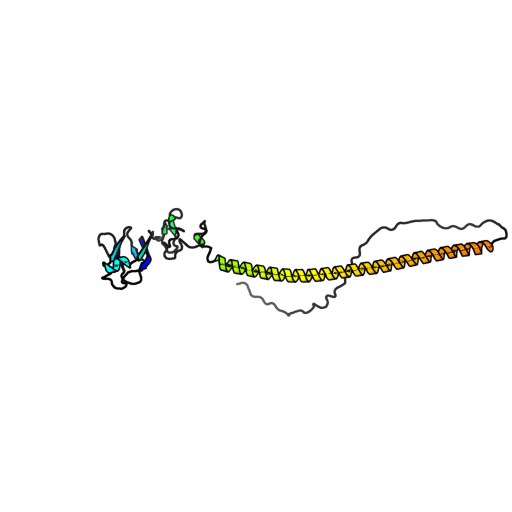OM 783 C CA . LYS A 1 100 ? 6.161 -14.564 4.849 1.00 90.75 100 LYS A CA 1
ATOM 784 C C . LYS A 1 100 ? 5.088 -13.495 4.664 1.00 90.75 100 LYS A C 1
ATOM 786 O O . LYS A 1 100 ? 4.156 -13.703 3.889 1.00 90.75 100 LYS A O 1
ATOM 791 N N . LEU A 1 101 ? 5.174 -12.394 5.406 1.00 91.56 101 LEU A N 1
ATOM 792 C CA . LEU A 1 101 ? 4.237 -11.277 5.302 1.00 91.56 101 LEU A CA 1
ATOM 793 C C . LEU A 1 101 ? 4.575 -10.335 4.145 1.00 91.56 101 LEU A C 1
ATOM 795 O O . LEU A 1 101 ? 3.765 -9.492 3.792 1.00 91.56 101 LEU A O 1
ATOM 799 N N . LYS A 1 102 ? 5.742 -10.510 3.530 1.00 91.00 102 LYS A N 1
ATOM 800 C CA . LYS A 1 102 ? 6.173 -9.764 2.357 1.00 91.00 102 LYS A CA 1
ATOM 801 C C . LYS A 1 102 ? 5.392 -10.199 1.109 1.00 91.00 102 LYS A C 1
ATOM 803 O O . LYS A 1 102 ? 5.335 -11.391 0.802 1.00 91.00 102 LYS A O 1
ATOM 808 N N . CYS A 1 103 ? 4.878 -9.238 0.343 1.00 90.12 103 CYS A N 1
ATOM 809 C CA . CYS A 1 103 ? 4.178 -9.454 -0.929 1.00 90.12 103 CYS A CA 1
ATOM 810 C C . CYS A 1 103 ? 2.972 -10.408 -0.842 1.00 90.12 103 CYS A C 1
ATOM 812 O O . CYS A 1 103 ? 2.694 -11.165 -1.779 1.00 90.12 103 CYS A O 1
ATOM 814 N N . ASN A 1 104 ? 2.270 -10.403 0.290 1.00 89.62 104 ASN A N 1
ATOM 815 C CA . ASN A 1 104 ? 1.064 -11.185 0.534 1.00 89.62 104 ASN A CA 1
ATOM 816 C C . ASN A 1 104 ? -0.236 -10.408 0.227 1.00 89.62 104 ASN A C 1
ATOM 818 O O . ASN A 1 104 ? -1.332 -10.944 0.413 1.00 89.62 104 ASN A O 1
ATOM 822 N N . GLY A 1 105 ? -0.130 -9.169 -0.261 1.00 87.81 105 GLY A N 1
ATOM 823 C CA . GLY A 1 105 ? -1.254 -8.294 -0.586 1.00 87.81 105 GLY A CA 1
ATOM 824 C C . GLY A 1 105 ? -1.873 -7.589 0.624 1.00 87.81 105 GLY A C 1
ATOM 825 O O . GLY A 1 105 ? -2.925 -6.964 0.478 1.00 87.81 105 GLY A O 1
ATOM 826 N N . GLN A 1 106 ? -1.264 -7.694 1.807 1.00 90.56 106 GLN A N 1
ATOM 827 C CA . GLN A 1 106 ? -1.673 -6.993 3.022 1.00 90.56 106 GLN A CA 1
ATOM 828 C C . GLN A 1 106 ? -0.590 -6.000 3.415 1.00 90.56 106 GLN A C 1
ATOM 830 O O . GLN A 1 106 ? 0.573 -6.353 3.516 1.00 90.56 106 GLN A O 1
ATOM 835 N N . PHE A 1 107 ? -0.978 -4.757 3.682 1.00 91.81 107 PHE A N 1
ATOM 836 C CA . PHE A 1 107 ? -0.037 -3.724 4.101 1.00 91.81 107 PHE A CA 1
ATOM 837 C C . PHE A 1 107 ? 0.252 -3.844 5.597 1.00 91.81 107 PHE A C 1
ATOM 839 O O . PHE A 1 107 ? -0.460 -3.261 6.417 1.00 91.81 107 PHE A O 1
ATOM 846 N N . ASN A 1 108 ? 1.279 -4.609 5.949 1.00 92.62 108 ASN A N 1
ATOM 847 C CA . ASN A 1 108 ? 1.670 -4.834 7.333 1.00 92.62 108 ASN A CA 1
ATOM 848 C C . ASN A 1 108 ? 2.555 -3.694 7.838 1.00 92.62 108 ASN A C 1
ATOM 850 O O . ASN A 1 108 ? 2.309 -3.192 8.932 1.00 92.62 108 ASN A O 1
ATOM 854 N N . CYS A 1 109 ? 3.545 -3.251 7.051 1.00 91.50 109 CYS A N 1
ATOM 855 C CA . CYS A 1 109 ? 4.419 -2.139 7.429 1.00 91.50 109 CYS A CA 1
ATOM 856 C C . CYS A 1 109 ? 3.647 -0.810 7.451 1.00 91.50 109 CYS A C 1
ATOM 858 O O . CYS A 1 109 ? 2.821 -0.534 6.577 1.00 91.50 109 CYS A O 1
ATOM 860 N N . LYS A 1 110 ? 4.006 0.095 8.373 1.00 87.88 110 LYS A N 1
ATOM 861 C CA . LYS A 1 110 ? 3.409 1.441 8.477 1.00 87.88 110 LYS A CA 1
ATOM 862 C C . LYS A 1 110 ? 3.471 2.218 7.157 1.00 87.88 110 LYS A C 1
ATOM 864 O O . LYS A 1 110 ? 2.509 2.883 6.773 1.00 87.88 110 LYS A O 1
ATOM 869 N N . TYR A 1 111 ? 4.605 2.118 6.465 1.00 88.69 111 TYR A N 1
ATOM 870 C CA . TYR A 1 111 ? 4.855 2.768 5.177 1.00 88.69 111 TYR A CA 1
ATOM 871 C C . TYR A 1 111 ? 4.623 1.851 3.971 1.00 88.69 111 TYR A C 1
ATOM 873 O O . TYR A 1 111 ? 4.900 2.259 2.849 1.00 88.69 111 TYR A O 1
ATOM 881 N N . ARG A 1 112 ? 4.057 0.652 4.183 1.00 89.81 112 ARG A N 1
ATOM 882 C CA . ARG A 1 112 ? 3.667 -0.294 3.121 1.00 89.81 112 ARG A CA 1
ATOM 883 C C . ARG A 1 112 ? 4.825 -0.846 2.281 1.00 89.81 112 ARG A C 1
ATOM 885 O O . ARG A 1 112 ? 4.593 -1.341 1.180 1.00 89.81 112 ARG A O 1
ATOM 892 N N . TYR A 1 113 ? 6.055 -0.756 2.788 1.00 89.88 113 TYR A N 1
ATOM 893 C CA . TYR A 1 113 ? 7.253 -1.248 2.103 1.00 89.88 113 TYR A CA 1
ATOM 894 C C . TYR A 1 113 ? 7.201 -2.754 1.817 1.00 89.88 113 TYR A C 1
ATOM 896 O O . TYR A 1 113 ? 7.735 -3.206 0.810 1.00 89.88 113 TYR A O 1
ATOM 904 N N . ASP A 1 114 ? 6.503 -3.530 2.645 1.00 90.94 114 ASP A N 1
ATOM 905 C CA . ASP A 1 114 ? 6.311 -4.970 2.456 1.00 90.94 114 ASP A CA 1
ATOM 906 C C . ASP A 1 114 ? 5.552 -5.349 1.177 1.00 90.94 114 ASP A C 1
ATOM 908 O O . ASP A 1 114 ? 5.689 -6.475 0.704 1.00 90.94 114 ASP A O 1
ATOM 912 N N . GLU A 1 115 ? 4.813 -4.407 0.588 1.00 91.50 115 GLU A N 1
ATOM 913 C CA . GLU A 1 115 ? 4.017 -4.581 -0.634 1.00 91.50 115 GLU A CA 1
ATOM 914 C C . GLU A 1 115 ? 4.456 -3.635 -1.764 1.00 91.50 115 GLU A C 1
ATOM 916 O O . GLU A 1 115 ? 3.757 -3.470 -2.771 1.00 91.50 115 GLU A O 1
ATOM 921 N N . GLU A 1 116 ? 5.596 -2.957 -1.611 1.00 88.06 116 GLU A N 1
ATOM 922 C CA . GLU A 1 116 ? 6.075 -2.037 -2.633 1.00 88.06 116 GLU A CA 1
ATOM 923 C C . GLU A 1 116 ? 6.448 -2.801 -3.910 1.00 88.06 116 GLU A C 1
ATOM 925 O O . GLU A 1 116 ? 7.109 -3.842 -3.884 1.00 88.06 116 GLU A O 1
ATOM 930 N N . SER A 1 117 ? 6.073 -2.253 -5.069 1.00 79.62 117 SER A N 1
ATOM 931 C CA . SER A 1 117 ? 6.355 -2.873 -6.364 1.00 79.62 117 SER A CA 1
ATOM 932 C C . SER A 1 117 ? 7.844 -3.147 -6.574 1.00 79.62 117 SER A C 1
ATOM 934 O O . SER A 1 117 ? 8.192 -4.218 -7.057 1.00 79.62 117 SER A O 1
ATOM 936 N N . SER A 1 118 ? 8.727 -2.231 -6.164 1.00 81.25 118 SER A N 1
ATOM 937 C CA . SER A 1 118 ? 10.185 -2.375 -6.305 1.00 81.25 118 SER A CA 1
ATOM 938 C C . SER A 1 118 ? 10.732 -3.632 -5.614 1.00 81.25 118 SER A C 1
ATOM 940 O O . SER A 1 118 ? 11.675 -4.243 -6.116 1.00 81.25 118 SER A O 1
ATOM 942 N N . ILE A 1 119 ? 10.100 -4.054 -4.517 1.00 79.69 119 ILE A N 1
ATOM 943 C CA . ILE A 1 119 ? 10.512 -5.183 -3.683 1.00 79.69 119 ILE A CA 1
ATOM 944 C C . ILE A 1 119 ? 9.732 -6.463 -4.053 1.00 79.69 119 ILE A C 1
ATOM 946 O O . ILE A 1 119 ? 10.287 -7.564 -4.006 1.00 79.69 119 ILE A O 1
ATOM 950 N N . CYS A 1 120 ? 8.471 -6.330 -4.479 1.00 81.38 120 CYS A N 1
ATOM 951 C CA . CYS A 1 120 ? 7.571 -7.438 -4.821 1.00 81.38 120 CYS A CA 1
ATOM 952 C C . CYS A 1 120 ? 7.629 -7.916 -6.276 1.00 81.38 120 CYS A C 1
ATOM 954 O O . CYS A 1 120 ? 6.842 -8.771 -6.696 1.00 81.38 120 CYS A O 1
ATOM 956 N N . HIS A 1 121 ? 8.592 -7.435 -7.060 1.00 68.06 121 HIS A N 1
ATOM 957 C CA . HIS A 1 121 ? 8.860 -7.943 -8.403 1.00 68.06 121 HIS A CA 1
ATOM 958 C C . HIS A 1 121 ? 9.627 -9.273 -8.394 1.00 68.06 121 HIS A C 1
ATOM 960 O O . HIS A 1 121 ? 10.699 -9.396 -8.975 1.00 68.06 121 HIS A O 1
ATOM 966 N N . VAL A 1 122 ? 9.017 -10.306 -7.809 1.00 59.31 122 VAL A N 1
ATOM 967 C CA . VAL A 1 122 ? 9.305 -11.709 -8.124 1.00 59.31 122 VAL A CA 1
ATOM 968 C C . VAL A 1 122 ? 7.974 -12.475 -8.153 1.00 59.31 122 VAL A C 1
ATOM 970 O O . VAL A 1 122 ? 7.607 -13.170 -7.216 1.00 59.31 122 VAL A O 1
ATOM 973 N N . GLY A 1 123 ? 7.227 -12.330 -9.256 1.00 54.31 123 GLY A N 1
ATOM 974 C CA . GLY A 1 123 ? 6.284 -13.373 -9.685 1.00 54.31 123 GLY A CA 1
ATOM 975 C C . GLY A 1 123 ? 4.785 -13.221 -9.389 1.00 54.31 123 GLY A C 1
ATOM 976 O O . GLY A 1 123 ? 4.140 -14.246 -9.200 1.00 54.31 123 GLY A O 1
ATOM 977 N N . SER A 1 124 ? 4.184 -12.023 -9.431 1.00 45.25 124 SER A N 1
ATOM 978 C CA . SER A 1 124 ? 2.708 -11.913 -9.414 1.00 45.25 124 SER A CA 1
ATOM 979 C C . SER A 1 124 ? 2.145 -10.908 -10.431 1.00 45.25 124 SER A C 1
ATOM 981 O O . SER A 1 124 ? 2.250 -9.689 -10.303 1.00 45.25 124 SER A O 1
ATOM 983 N N . ASN A 1 125 ? 1.539 -11.455 -11.486 1.00 56.44 125 ASN A N 1
ATOM 984 C CA . ASN A 1 125 ? 1.055 -10.779 -12.695 1.00 56.44 125 ASN A CA 1
ATOM 985 C C . ASN A 1 125 ? -0.283 -10.031 -12.520 1.00 56.44 125 ASN A C 1
ATOM 987 O O . ASN A 1 125 ? -1.183 -10.207 -13.339 1.00 56.44 125 ASN A O 1
ATOM 991 N N . VAL A 1 126 ? -0.465 -9.212 -11.478 1.00 54.09 126 VAL A N 1
ATOM 992 C CA . VAL A 1 126 ? -1.762 -8.515 -11.283 1.00 54.09 126 VAL A CA 1
ATOM 993 C C . VAL A 1 126 ? -1.639 -7.015 -10.971 1.00 54.09 126 VAL A C 1
ATOM 995 O O . VAL A 1 126 ? -2.558 -6.259 -11.275 1.00 54.09 126 VAL A O 1
ATOM 998 N N . GLY A 1 127 ? -0.486 -6.519 -10.508 1.00 49.16 127 GLY A N 1
ATOM 999 C CA . GLY A 1 127 ? -0.312 -5.094 -10.166 1.00 49.16 127 GLY A CA 1
ATOM 1000 C C . GLY A 1 127 ? 0.049 -4.150 -11.325 1.00 49.16 127 GLY A C 1
ATOM 1001 O O . GLY A 1 127 ? -0.082 -2.935 -11.203 1.00 49.16 127 GLY A O 1
ATOM 1002 N N . VAL A 1 128 ? 0.478 -4.672 -12.480 1.00 51.16 128 VAL A N 1
ATOM 1003 C CA . VAL A 1 128 ? 1.020 -3.846 -13.584 1.00 51.16 128 VAL A CA 1
ATOM 1004 C C . VAL A 1 128 ? -0.077 -3.251 -14.486 1.00 51.16 128 VAL A C 1
ATOM 1006 O O . VAL A 1 128 ? 0.189 -2.376 -15.304 1.00 51.16 128 VAL A O 1
ATOM 1009 N N . VAL A 1 129 ? -1.344 -3.650 -14.338 1.00 51.06 129 VAL A N 1
ATOM 1010 C CA . VAL A 1 129 ? -2.398 -3.349 -15.332 1.00 51.06 129 VAL A CA 1
ATOM 1011 C C . VAL A 1 129 ? -2.839 -1.874 -15.358 1.00 51.06 129 VAL A C 1
ATOM 1013 O O . VAL A 1 129 ? -3.330 -1.410 -16.393 1.00 51.06 129 VAL A O 1
ATOM 1016 N N . LEU A 1 130 ? -2.653 -1.114 -14.271 1.00 50.41 130 LEU A N 1
ATOM 1017 C CA . LEU A 1 130 ? -3.127 0.279 -14.190 1.00 50.41 130 LEU A CA 1
ATOM 1018 C C . LEU A 1 130 ? -2.097 1.319 -14.663 1.00 50.41 130 LEU A C 1
ATOM 1020 O O . LEU A 1 130 ? -2.499 2.340 -15.217 1.00 50.41 130 LEU A O 1
ATOM 1024 N N . SER A 1 131 ? -0.792 1.040 -14.557 1.00 56.12 131 SER A N 1
ATOM 1025 C CA . SER A 1 131 ? 0.270 1.926 -15.078 1.00 56.12 131 SER A CA 1
ATOM 1026 C C . SER A 1 131 ? 0.675 1.585 -16.527 1.00 56.12 131 SER A C 1
ATOM 1028 O O . SER A 1 131 ? 1.124 2.450 -17.281 1.00 56.12 131 SER A O 1
ATOM 1030 N N . MET A 1 132 ? 0.418 0.347 -16.984 1.00 56.62 132 MET A N 1
ATOM 1031 C CA . MET A 1 132 ? 0.689 -0.076 -18.366 1.00 56.62 132 MET A CA 1
ATOM 1032 C C . MET A 1 132 ? -0.173 0.644 -19.407 1.00 56.62 132 MET A C 1
ATOM 1034 O O . MET A 1 132 ? 0.332 0.950 -20.477 1.00 56.62 132 MET A O 1
ATOM 1038 N N . LYS A 1 133 ? -1.467 0.905 -19.159 1.00 65.62 133 LYS A N 1
ATOM 1039 C CA . LYS A 1 133 ? -2.367 1.362 -20.240 1.00 65.62 133 LYS A CA 1
ATOM 1040 C C . LYS A 1 133 ? -1.953 2.711 -20.819 1.00 65.62 133 LYS A C 1
ATOM 1042 O O . LYS A 1 133 ? -1.808 2.824 -22.031 1.00 65.62 133 LYS A O 1
ATOM 1047 N N . HIS A 1 134 ? -1.732 3.714 -19.974 1.00 73.00 134 HIS A N 1
ATOM 1048 C CA . HIS A 1 134 ? -1.352 5.040 -20.458 1.00 73.00 134 HIS A CA 1
ATOM 1049 C C . HIS A 1 134 ? 0.048 5.033 -21.085 1.00 73.00 134 HIS A C 1
ATOM 1051 O O . HIS A 1 134 ? 0.217 5.581 -22.171 1.00 73.00 134 HIS A O 1
ATOM 1057 N N . MET A 1 135 ? 1.018 4.336 -20.482 1.00 71.88 135 MET A N 1
ATOM 1058 C CA . MET A 1 135 ? 2.377 4.240 -21.034 1.00 71.88 135 MET A CA 1
ATOM 1059 C C . MET A 1 135 ? 2.433 3.459 -22.357 1.00 71.88 135 MET A C 1
ATOM 1061 O O . MET A 1 135 ? 3.106 3.888 -23.293 1.00 71.88 135 MET A O 1
ATOM 1065 N N . VAL A 1 136 ? 1.673 2.368 -22.491 1.00 79.00 136 VAL A N 1
ATOM 1066 C CA . VAL A 1 136 ? 1.583 1.581 -23.733 1.00 79.00 136 VAL A CA 1
ATOM 1067 C C . VAL A 1 136 ? 0.873 2.369 -24.832 1.00 79.00 136 VAL A C 1
ATOM 1069 O O . VAL A 1 136 ? 1.350 2.389 -25.964 1.00 79.00 136 VAL A O 1
ATOM 1072 N N . VAL A 1 137 ? -0.226 3.068 -24.523 1.00 80.88 137 VAL A N 1
ATOM 1073 C CA . VAL A 1 137 ? -0.939 3.895 -25.512 1.00 80.88 137 VAL A CA 1
ATOM 1074 C C . VAL A 1 137 ? -0.044 5.024 -26.028 1.00 80.88 137 VAL A C 1
ATOM 1076 O O . VAL A 1 137 ? 0.030 5.228 -27.237 1.00 80.88 137 VAL A O 1
ATOM 1079 N N . ILE A 1 138 ? 0.682 5.717 -25.146 1.00 84.38 138 ILE A N 1
ATOM 1080 C CA . ILE A 1 138 ? 1.600 6.797 -25.542 1.00 84.38 138 ILE A CA 1
ATOM 1081 C C . ILE A 1 138 ? 2.716 6.260 -26.450 1.00 84.38 138 ILE A C 1
ATOM 1083 O O . ILE A 1 138 ? 2.994 6.857 -27.490 1.00 84.38 138 ILE A O 1
ATOM 1087 N N . LEU A 1 139 ? 3.313 5.114 -26.107 1.00 85.56 139 LEU A N 1
ATOM 1088 C CA . LEU A 1 139 ? 4.375 4.491 -26.903 1.00 85.56 139 LEU A CA 1
ATOM 1089 C C . LEU A 1 139 ? 3.873 4.082 -28.295 1.00 85.56 139 LEU A C 1
ATOM 1091 O O . LEU A 1 139 ? 4.519 4.387 -29.299 1.00 85.56 139 LEU A O 1
ATOM 1095 N N . VAL A 1 140 ? 2.697 3.452 -28.375 1.00 86.94 140 VAL A N 1
ATOM 1096 C CA . VAL A 1 140 ? 2.091 3.045 -29.651 1.00 86.94 140 VAL A CA 1
ATOM 1097 C C . VAL A 1 140 ? 1.795 4.264 -30.524 1.00 86.94 140 VAL A C 1
ATOM 1099 O O . VAL A 1 140 ? 2.184 4.279 -31.692 1.00 86.94 140 VAL A O 1
ATOM 1102 N N . VAL A 1 141 ? 1.190 5.317 -29.966 1.00 91.19 141 VAL A N 1
ATOM 1103 C CA . VAL A 1 141 ? 0.890 6.552 -30.709 1.00 91.19 141 VAL A CA 1
ATOM 1104 C C . VAL A 1 141 ? 2.173 7.220 -31.205 1.00 91.19 141 VAL A C 1
ATOM 1106 O O . VAL A 1 141 ? 2.265 7.563 -32.383 1.00 91.19 141 VAL A O 1
ATOM 1109 N N . PHE A 1 142 ? 3.191 7.351 -30.351 1.00 92.88 142 PHE A N 1
ATOM 1110 C CA . PHE A 1 142 ? 4.470 7.947 -30.738 1.00 92.88 142 PHE A CA 1
ATOM 1111 C C . PHE A 1 142 ? 5.157 7.145 -31.852 1.00 92.88 142 PHE A C 1
ATOM 1113 O O . PHE A 1 142 ? 5.594 7.718 -32.850 1.00 92.88 142 PHE A O 1
ATOM 1120 N N . SER A 1 143 ? 5.176 5.814 -31.738 1.00 89.62 143 SER A N 1
ATOM 1121 C CA . SER A 1 143 ? 5.745 4.941 -32.769 1.00 89.62 143 SER A CA 1
ATOM 1122 C C . SER A 1 143 ? 5.009 5.062 -34.110 1.00 89.62 143 SER A C 1
ATOM 1124 O O . SER A 1 143 ? 5.654 5.159 -35.152 1.00 89.62 143 SER A O 1
ATOM 1126 N N . ALA A 1 144 ? 3.675 5.153 -34.098 1.00 93.06 144 ALA A N 1
ATOM 1127 C CA . ALA A 1 144 ? 2.873 5.311 -35.307 1.00 93.06 144 ALA A CA 1
ATOM 1128 C C . ALA A 1 144 ? 3.138 6.653 -36.008 1.00 93.06 144 ALA A C 1
ATOM 1130 O O . ALA A 1 144 ? 3.234 6.698 -37.235 1.00 93.06 144 ALA A O 1
ATOM 1131 N N . LEU A 1 145 ? 3.313 7.737 -35.243 1.00 95.38 145 LEU A N 1
ATOM 1132 C CA . LEU A 1 145 ? 3.650 9.055 -35.788 1.00 95.38 145 LEU A CA 1
ATOM 1133 C C . LEU A 1 145 ? 5.038 9.062 -36.435 1.00 95.38 145 LEU A C 1
ATOM 1135 O O . LEU A 1 145 ? 5.188 9.543 -37.559 1.00 95.38 145 LEU A O 1
ATOM 1139 N N . VAL A 1 146 ? 6.036 8.477 -35.767 1.00 96.19 146 VAL A N 1
ATOM 1140 C CA . VAL A 1 146 ? 7.401 8.375 -36.305 1.00 96.19 146 VAL A CA 1
ATOM 1141 C C . VAL A 1 146 ? 7.415 7.526 -37.577 1.00 96.19 146 VAL A C 1
ATOM 1143 O O . VAL A 1 146 ? 7.973 7.949 -38.587 1.00 96.19 146 VAL A O 1
ATOM 1146 N N . VAL A 1 147 ? 6.737 6.374 -37.582 1.00 95.81 147 VAL A N 1
ATOM 1147 C CA . VAL A 1 147 ? 6.622 5.519 -38.775 1.00 95.81 147 VAL A CA 1
ATOM 1148 C C . VAL A 1 147 ? 5.898 6.246 -39.911 1.00 95.81 147 VAL A C 1
ATOM 1150 O O . VAL A 1 147 ? 6.351 6.176 -41.052 1.00 95.81 147 VAL A O 1
ATOM 1153 N N . GLY A 1 148 ? 4.831 6.997 -39.623 1.00 95.44 148 GLY A N 1
ATOM 1154 C CA . GLY A 1 148 ? 4.136 7.819 -40.618 1.00 95.44 148 GLY A CA 1
ATOM 1155 C C . GLY A 1 148 ? 5.041 8.894 -41.234 1.00 95.44 148 GLY A C 1
ATOM 1156 O O . GLY A 1 148 ? 5.080 9.061 -42.458 1.00 95.44 148 GLY A O 1
ATOM 1157 N N . MET A 1 149 ? 5.838 9.578 -40.409 1.00 94.81 149 MET A N 1
ATOM 1158 C CA . MET A 1 149 ? 6.829 10.549 -40.882 1.00 94.81 149 MET A CA 1
ATOM 1159 C C . MET A 1 149 ? 7.915 9.882 -41.737 1.00 94.81 149 MET A C 1
ATOM 1161 O O . MET A 1 149 ? 8.202 10.346 -42.839 1.00 94.81 149 MET A O 1
ATOM 1165 N N . CYS A 1 150 ? 8.470 8.752 -41.299 1.00 95.19 150 CYS A N 1
ATOM 1166 C CA . CYS A 1 150 ? 9.469 8.014 -42.072 1.00 95.19 150 CYS A CA 1
ATOM 1167 C C . CYS A 1 150 ? 8.907 7.490 -43.405 1.00 95.19 150 CYS A C 1
ATOM 1169 O O . CYS A 1 150 ? 9.574 7.594 -44.435 1.00 95.19 150 CYS A O 1
ATOM 1171 N N . ALA A 1 151 ? 7.674 6.977 -43.417 1.00 94.62 151 ALA A N 1
ATOM 1172 C CA . ALA A 1 151 ? 7.025 6.460 -44.618 1.00 94.62 151 ALA A CA 1
ATOM 1173 C C . ALA A 1 151 ? 6.719 7.571 -45.632 1.00 94.62 151 ALA A C 1
ATOM 1175 O O . ALA A 1 151 ? 6.996 7.406 -46.818 1.00 94.62 151 ALA A O 1
ATOM 1176 N N . SER A 1 152 ? 6.207 8.722 -45.188 1.00 93.94 152 SER A N 1
ATOM 1177 C CA . SER A 1 152 ? 5.925 9.864 -46.074 1.00 93.94 152 SER A CA 1
ATOM 1178 C C . SER A 1 152 ? 7.187 10.402 -46.761 1.00 93.94 152 SER A C 1
ATOM 1180 O O . SER A 1 152 ? 7.189 10.625 -47.977 1.00 93.94 152 SER A O 1
ATOM 1182 N N . ILE A 1 153 ? 8.291 10.523 -46.017 1.00 93.38 153 ILE A N 1
ATOM 1183 C CA . ILE A 1 153 ? 9.598 10.901 -46.569 1.00 93.38 153 ILE A CA 1
ATOM 1184 C C . ILE A 1 153 ? 10.102 9.808 -47.522 1.00 93.38 153 ILE A C 1
ATOM 1186 O O . ILE A 1 153 ? 10.533 10.113 -48.635 1.00 93.38 153 ILE A O 1
ATOM 1190 N N . GLY A 1 154 ? 9.985 8.534 -47.137 1.00 94.56 154 GLY A N 1
ATOM 1191 C CA . GLY A 1 154 ? 10.385 7.388 -47.956 1.00 94.56 154 GLY A CA 1
ATOM 1192 C C . GLY A 1 154 ? 9.645 7.311 -49.294 1.00 94.56 154 GLY A C 1
ATOM 1193 O O . GLY A 1 154 ? 10.282 7.159 -50.335 1.00 94.56 154 GLY A O 1
ATOM 1194 N N . ILE A 1 155 ? 8.322 7.491 -49.294 1.00 93.94 155 ILE A N 1
ATOM 1195 C CA . ILE A 1 155 ? 7.483 7.499 -50.502 1.00 93.94 155 ILE A CA 1
ATOM 1196 C C . ILE A 1 155 ? 7.846 8.687 -51.397 1.00 93.94 155 ILE A C 1
ATOM 1198 O O . ILE A 1 155 ? 8.000 8.525 -52.607 1.00 93.94 155 ILE A O 1
ATOM 1202 N N . THR A 1 156 ? 8.049 9.870 -50.814 1.00 90.75 156 THR A N 1
ATOM 1203 C CA . THR A 1 156 ? 8.449 11.070 -51.564 1.00 90.75 156 THR A CA 1
ATOM 1204 C C . THR A 1 156 ? 9.809 10.873 -52.235 1.00 90.75 156 THR A C 1
ATOM 1206 O O . THR A 1 156 ? 9.973 11.162 -53.423 1.00 90.75 156 THR A O 1
ATOM 1209 N N . CYS A 1 157 ? 10.777 10.313 -51.508 1.00 88.81 157 CYS A N 1
ATOM 1210 C CA . CYS A 1 157 ? 12.086 9.961 -52.047 1.00 88.81 157 CYS A CA 1
ATOM 1211 C C . CYS A 1 157 ? 11.982 8.883 -53.128 1.00 88.81 157 CYS A C 1
ATOM 1213 O O . CYS A 1 157 ? 12.588 9.034 -54.186 1.00 88.81 157 CYS A O 1
ATOM 1215 N N . HIS A 1 158 ? 11.188 7.834 -52.910 1.00 91.31 158 HIS A N 1
ATOM 1216 C CA . HIS A 1 158 ? 11.015 6.752 -53.874 1.00 91.31 158 HIS A CA 1
ATOM 1217 C C . HIS A 1 158 ? 10.390 7.251 -55.178 1.00 91.31 158 HIS A C 1
ATOM 1219 O O . HIS A 1 158 ? 10.919 6.969 -56.250 1.00 91.31 158 HIS A O 1
ATOM 1225 N N . ASN A 1 159 ? 9.328 8.054 -55.102 1.00 87.06 159 ASN A N 1
ATOM 1226 C CA . ASN A 1 159 ? 8.679 8.631 -56.279 1.00 87.06 159 ASN A CA 1
ATOM 1227 C C . ASN A 1 159 ? 9.642 9.547 -57.045 1.00 87.06 159 ASN A C 1
ATOM 1229 O O . ASN A 1 159 ? 9.761 9.438 -58.264 1.00 87.06 159 ASN A O 1
ATOM 1233 N N . LYS A 1 160 ? 10.418 10.374 -56.332 1.00 88.81 160 LYS A N 1
ATOM 1234 C CA . LYS A 1 160 ? 11.418 11.264 -56.941 1.00 88.81 160 LYS A CA 1
ATOM 1235 C C . LYS A 1 160 ? 12.592 10.497 -57.564 1.00 88.81 160 LYS A C 1
ATOM 1237 O O . LYS A 1 160 ? 13.106 10.886 -58.612 1.00 88.81 160 LYS A O 1
ATOM 1242 N N . ILE A 1 161 ? 13.015 9.391 -56.951 1.00 85.19 161 ILE A N 1
ATOM 1243 C CA . ILE A 1 161 ? 14.048 8.493 -57.490 1.00 85.19 161 ILE A CA 1
ATOM 1244 C C . ILE A 1 161 ? 13.518 7.741 -58.708 1.00 85.19 161 ILE A C 1
ATOM 1246 O O . ILE A 1 161 ? 14.224 7.613 -59.708 1.00 85.19 161 ILE A O 1
ATOM 1250 N N . GLN A 1 162 ? 12.276 7.263 -58.658 1.00 84.12 162 GLN A N 1
ATOM 1251 C CA . GLN A 1 162 ? 11.647 6.580 -59.778 1.00 84.12 162 GLN A CA 1
ATOM 1252 C C . GLN A 1 162 ? 11.491 7.529 -60.970 1.00 84.12 162 GLN A C 1
ATOM 1254 O O . GLN A 1 162 ? 11.742 7.124 -62.103 1.00 84.12 162 GLN A O 1
ATOM 1259 N N . GLU A 1 163 ? 11.155 8.795 -60.720 1.00 84.88 163 GLU A N 1
ATOM 1260 C CA . GLU A 1 163 ? 11.077 9.825 -61.751 1.00 84.88 163 GLU A CA 1
ATOM 1261 C C . GLU A 1 163 ? 12.447 10.107 -62.385 1.00 84.88 163 GLU A C 1
ATOM 1263 O O . GLU A 1 163 ? 12.558 10.094 -63.613 1.00 84.88 163 GLU A O 1
ATOM 1268 N N . ARG A 1 164 ? 13.517 10.258 -61.585 1.00 79.44 164 ARG A N 1
ATOM 1269 C CA . ARG A 1 164 ? 14.883 10.382 -62.134 1.00 79.44 164 ARG A CA 1
ATOM 1270 C C . ARG A 1 164 ? 15.276 9.167 -62.975 1.00 79.44 164 ARG A C 1
ATOM 1272 O O . ARG A 1 164 ? 15.747 9.335 -64.095 1.00 79.44 164 ARG A O 1
ATOM 1279 N N . ARG A 1 165 ? 15.018 7.951 -62.481 1.00 83.12 165 ARG A N 1
ATOM 1280 C CA . ARG A 1 165 ? 15.323 6.705 -63.208 1.00 83.12 165 ARG A CA 1
ATOM 1281 C C . ARG A 1 165 ? 14.529 6.580 -64.510 1.00 83.12 165 ARG A C 1
ATOM 1283 O O . ARG A 1 165 ? 15.049 6.030 -65.477 1.00 83.12 165 ARG A O 1
ATOM 1290 N N . ARG A 1 166 ? 13.281 7.065 -64.562 1.00 84.12 166 ARG A N 1
ATOM 1291 C CA . ARG A 1 166 ? 12.485 7.100 -65.804 1.00 84.12 166 ARG A CA 1
ATOM 1292 C C . ARG A 1 166 ? 13.101 8.058 -66.824 1.00 84.12 166 ARG A C 1
ATOM 1294 O O . ARG A 1 166 ? 13.320 7.639 -67.957 1.00 84.12 166 ARG A O 1
ATOM 1301 N N . ARG A 1 167 ? 13.482 9.270 -66.404 1.00 79.56 167 ARG A N 1
ATOM 1302 C CA . ARG A 1 167 ? 14.153 10.244 -67.283 1.00 79.56 167 ARG A CA 1
ATOM 1303 C C . ARG A 1 167 ? 15.476 9.702 -67.828 1.00 79.56 167 ARG A C 1
ATOM 1305 O O . ARG A 1 167 ? 15.717 9.779 -69.025 1.00 79.56 167 ARG A O 1
ATOM 1312 N N . GLU A 1 168 ? 16.304 9.072 -66.993 1.00 81.25 168 GLU A N 1
ATOM 1313 C CA . GLU A 1 168 ? 17.567 8.458 -67.440 1.00 81.25 168 GLU A CA 1
ATOM 1314 C C . GLU A 1 168 ? 17.373 7.369 -68.507 1.00 81.25 168 GLU A C 1
ATOM 1316 O O . GLU A 1 168 ? 18.158 7.290 -69.454 1.00 81.25 168 GLU A O 1
ATOM 1321 N N . ARG A 1 169 ? 16.324 6.542 -68.401 1.00 82.12 169 ARG A N 1
ATOM 1322 C CA . ARG A 1 169 ? 16.009 5.530 -69.428 1.00 82.12 169 ARG A CA 1
ATOM 1323 C C . ARG A 1 169 ? 15.598 6.172 -70.752 1.00 82.12 169 ARG A C 1
ATOM 1325 O O . ARG A 1 169 ? 16.028 5.707 -71.804 1.00 82.12 169 ARG A O 1
ATOM 1332 N N . GLU A 1 170 ? 14.815 7.247 -70.704 1.00 82.75 170 GLU A N 1
ATOM 1333 C CA . GLU A 1 170 ? 14.416 8.002 -71.896 1.00 82.75 170 GLU A CA 1
ATOM 1334 C C . GLU A 1 170 ? 15.616 8.686 -72.569 1.00 82.75 170 GLU A C 1
ATOM 1336 O O . GLU A 1 170 ? 15.746 8.617 -73.793 1.00 82.75 170 GLU A O 1
ATOM 1341 N N . TYR A 1 171 ? 16.540 9.265 -71.791 1.00 77.75 171 TYR A N 1
ATOM 1342 C CA . TYR A 1 171 ? 17.781 9.847 -72.317 1.00 77.75 171 TYR A CA 1
ATOM 1343 C C . TYR A 1 171 ? 18.676 8.797 -72.994 1.00 77.75 171 TYR A C 1
ATOM 1345 O O . TYR A 1 171 ? 19.160 9.029 -74.103 1.00 77.75 171 TYR A O 1
ATOM 1353 N N . LYS A 1 172 ? 18.850 7.614 -72.384 1.00 83.56 172 LYS A N 1
ATOM 1354 C CA . LYS A 1 172 ? 19.629 6.508 -72.980 1.00 83.56 172 LYS A CA 1
ATOM 1355 C C . LYS A 1 172 ? 19.004 5.986 -74.280 1.00 83.56 172 LYS A C 1
ATOM 1357 O O . LYS A 1 172 ? 19.721 5.657 -75.227 1.00 83.56 172 LYS A O 1
ATOM 1362 N N . LEU A 1 173 ? 17.673 5.942 -74.357 1.00 82.19 173 LEU A N 1
ATOM 1363 C CA . LEU A 1 173 ? 16.969 5.504 -75.562 1.00 82.19 173 LEU A CA 1
ATOM 1364 C C . LEU A 1 173 ? 17.087 6.515 -76.715 1.00 82.19 173 LEU A C 1
ATOM 1366 O O . LEU A 1 173 ? 17.205 6.112 -77.867 1.00 82.19 173 LEU A O 1
ATOM 1370 N N . ARG A 1 174 ? 17.072 7.825 -76.434 1.00 79.69 174 ARG A N 1
ATOM 1371 C CA . ARG A 1 174 ? 17.279 8.847 -77.477 1.00 79.69 174 ARG A CA 1
ATOM 1372 C C . ARG A 1 174 ? 18.693 8.793 -78.050 1.00 79.69 174 ARG A C 1
ATOM 1374 O O . ARG A 1 174 ? 18.849 8.715 -79.262 1.00 79.69 174 ARG A O 1
ATOM 1381 N N . ARG A 1 175 ? 19.704 8.705 -77.182 1.00 80.25 175 ARG A N 1
ATOM 1382 C CA . ARG A 1 175 ? 21.109 8.629 -77.604 1.00 80.25 175 ARG A CA 1
ATOM 1383 C C . ARG A 1 175 ? 21.423 7.381 -78.439 1.00 80.25 175 ARG A C 1
ATOM 1385 O O . ARG A 1 175 ? 22.175 7.465 -79.399 1.00 80.25 175 ARG A O 1
ATOM 1392 N N . SER A 1 176 ? 20.838 6.227 -78.107 1.00 82.38 176 SER A N 1
ATOM 1393 C CA . SER A 1 176 ? 21.022 4.999 -78.906 1.00 82.38 176 SER A CA 1
ATOM 1394 C C . SER A 1 176 ? 20.374 5.080 -80.292 1.00 82.38 176 SER A C 1
ATOM 1396 O O . SER A 1 176 ? 20.909 4.509 -81.241 1.00 82.38 176 SER A O 1
ATOM 1398 N N . LYS A 1 177 ? 19.266 5.821 -80.437 1.00 82.56 177 LYS A N 1
ATOM 1399 C CA . LYS A 1 177 ? 18.662 6.098 -81.749 1.00 82.56 177 LYS A CA 1
ATOM 1400 C C . LYS A 1 177 ? 19.549 7.001 -82.602 1.00 82.56 177 LYS A C 1
ATOM 1402 O O . LYS A 1 177 ? 19.756 6.686 -83.765 1.00 82.56 177 LYS A O 1
ATOM 1407 N N . GLU A 1 178 ? 20.093 8.071 -82.027 1.00 75.94 178 GLU A N 1
ATOM 1408 C CA . GLU A 1 178 ? 21.003 8.991 -82.728 1.00 75.94 178 GLU A CA 1
ATOM 1409 C C . GLU A 1 178 ? 22.297 8.283 -83.162 1.00 75.94 178 GLU A C 1
ATOM 1411 O O . GLU A 1 178 ? 22.656 8.347 -84.334 1.00 75.94 178 GLU A O 1
ATOM 1416 N N . ALA A 1 179 ? 22.913 7.493 -82.275 1.00 75.31 179 ALA A N 1
ATOM 1417 C CA . ALA A 1 179 ? 24.103 6.703 -82.606 1.00 75.31 179 ALA A CA 1
ATOM 1418 C C . ALA A 1 179 ? 23.838 5.644 -83.696 1.00 75.31 179 ALA A C 1
ATOM 1420 O O . ALA A 1 179 ? 24.684 5.405 -84.551 1.00 75.31 179 ALA A O 1
ATOM 1421 N N . SER A 1 180 ? 22.653 5.020 -83.706 1.00 75.12 180 SER A N 1
ATOM 1422 C CA . SER A 1 180 ? 22.288 4.065 -84.767 1.00 75.12 180 SER A CA 1
ATOM 1423 C C . SER A 1 180 ? 22.079 4.750 -86.124 1.00 75.12 180 SER A C 1
ATOM 1425 O O . SER A 1 180 ? 22.334 4.139 -87.159 1.00 75.12 180 SER A O 1
ATOM 1427 N N . VAL A 1 181 ? 21.613 6.005 -86.133 1.00 80.12 181 VAL A N 1
ATOM 1428 C CA . VAL A 1 181 ? 21.454 6.805 -87.359 1.00 80.12 181 VAL A CA 1
ATOM 1429 C C . VAL A 1 181 ? 22.815 7.217 -87.917 1.00 80.12 181 VAL A C 1
ATOM 1431 O O . VAL A 1 181 ? 23.025 7.085 -89.118 1.00 80.12 181 VAL A O 1
ATOM 1434 N N . GLU A 1 182 ? 23.741 7.652 -87.060 1.00 74.00 182 GLU A N 1
ATOM 1435 C CA . GLU A 1 182 ? 25.111 8.019 -87.449 1.00 74.00 182 GLU A CA 1
ATOM 1436 C C . GLU A 1 182 ? 25.851 6.828 -88.081 1.00 74.00 182 GLU A C 1
ATOM 1438 O O . GLU A 1 182 ? 26.312 6.918 -89.216 1.00 74.00 182 GLU A O 1
ATOM 1443 N N . VAL A 1 183 ? 25.803 5.655 -87.438 1.00 78.38 183 VAL A N 1
ATOM 1444 C CA . VAL A 1 183 ? 26.397 4.417 -87.979 1.00 78.38 183 VAL A CA 1
ATOM 1445 C C . VAL A 1 183 ? 25.746 3.983 -89.303 1.00 78.38 183 VAL A C 1
ATOM 1447 O O . VAL A 1 183 ? 26.418 3.457 -90.191 1.00 78.38 183 VAL A O 1
ATOM 1450 N N . GLY A 1 184 ? 24.438 4.205 -89.469 1.00 77.81 184 GLY A N 1
ATOM 1451 C CA . GLY A 1 184 ? 23.739 3.920 -90.725 1.00 77.81 184 GLY A CA 1
ATOM 1452 C C . GLY A 1 184 ? 24.162 4.836 -91.879 1.00 77.81 184 GLY A C 1
ATOM 1453 O O . GLY A 1 184 ? 24.264 4.380 -93.021 1.00 77.81 184 GLY A O 1
ATOM 1454 N N . LEU A 1 185 ? 24.429 6.113 -91.588 1.00 77.69 185 LEU A N 1
ATOM 1455 C CA . LEU A 1 185 ? 24.911 7.084 -92.571 1.00 77.69 185 LEU A CA 1
ATOM 1456 C C . LEU A 1 185 ? 26.347 6.774 -93.008 1.00 77.69 185 LEU A C 1
ATOM 1458 O O . LEU A 1 185 ? 26.613 6.787 -94.211 1.00 77.69 185 LEU A O 1
ATOM 1462 N N . ASP A 1 186 ? 27.227 6.405 -92.075 1.00 73.56 186 ASP A N 1
ATOM 1463 C CA . ASP A 1 186 ? 28.613 6.023 -92.380 1.00 73.56 186 ASP A CA 1
ATOM 1464 C C . ASP A 1 186 ? 28.685 4.778 -93.277 1.00 73.56 186 ASP A C 1
ATOM 1466 O O . ASP A 1 186 ? 29.440 4.748 -94.252 1.00 73.56 186 ASP A O 1
ATOM 1470 N N . LEU A 1 187 ? 27.839 3.769 -93.023 1.00 78.88 187 LEU A N 1
ATOM 1471 C CA . LEU A 1 187 ? 27.741 2.590 -93.894 1.00 78.88 187 LEU A CA 1
ATOM 1472 C C . LEU A 1 187 ? 27.279 2.956 -95.313 1.00 78.88 187 LEU A C 1
ATOM 1474 O O . LEU A 1 187 ? 27.785 2.415 -96.298 1.00 78.88 187 LEU A O 1
ATOM 1478 N N . SER A 1 188 ? 26.308 3.865 -95.434 1.00 80.19 188 SER A N 1
ATOM 1479 C CA . SER A 1 188 ? 25.811 4.312 -96.738 1.00 80.19 188 SER A CA 1
ATOM 1480 C C . SER A 1 188 ? 26.851 5.140 -97.496 1.00 80.19 188 SER A C 1
ATOM 1482 O O . SER A 1 188 ? 26.958 4.998 -98.715 1.00 80.19 188 SER A O 1
ATOM 1484 N N . ALA A 1 189 ? 27.611 5.986 -96.796 1.00 79.56 189 ALA A N 1
ATOM 1485 C CA . ALA A 1 189 ? 28.693 6.775 -97.376 1.00 79.56 189 ALA A CA 1
ATOM 1486 C C . ALA A 1 189 ? 29.828 5.873 -97.886 1.00 79.56 189 ALA A C 1
ATOM 1488 O O . ALA A 1 189 ? 30.237 6.009 -99.039 1.00 79.56 189 ALA A O 1
ATOM 1489 N N . GLY A 1 190 ? 30.249 4.881 -97.093 1.00 80.38 190 GLY A N 1
ATOM 1490 C CA . GLY A 1 190 ? 31.269 3.911 -97.508 1.00 80.38 190 GLY A CA 1
ATOM 1491 C C . GLY A 1 190 ? 30.848 3.074 -98.722 1.00 80.38 190 GLY A C 1
ATOM 1492 O O . GLY A 1 190 ? 31.643 2.853 -99.636 1.00 80.38 190 GLY A O 1
ATOM 1493 N N . ASN A 1 191 ? 29.577 2.665 -98.796 1.00 81.25 191 ASN A N 1
ATOM 1494 C CA . ASN A 1 191 ? 29.046 1.956 -99.965 1.00 81.25 191 ASN A CA 1
ATOM 1495 C C . ASN A 1 191 ? 29.037 2.828 -101.233 1.00 81.25 191 ASN A C 1
ATOM 1497 O O . ASN A 1 191 ? 29.301 2.327 -102.328 1.00 81.25 191 ASN A O 1
ATOM 1501 N N . LEU A 1 192 ? 28.747 4.126 -101.098 1.00 82.06 192 LEU A N 1
ATOM 1502 C CA . LEU A 1 192 ? 28.782 5.074 -102.212 1.00 82.06 192 LEU A CA 1
ATOM 1503 C C . LEU A 1 192 ? 30.218 5.321 -102.699 1.00 82.06 192 LEU A C 1
ATOM 1505 O O . LEU A 1 192 ? 30.452 5.316 -103.908 1.00 82.06 192 LEU A O 1
ATOM 1509 N N . GLU A 1 193 ? 31.180 5.484 -101.785 1.00 81.94 193 GLU A N 1
ATOM 1510 C CA . GLU A 1 193 ? 32.604 5.596 -102.130 1.00 81.94 193 GLU A CA 1
ATOM 1511 C C . GLU A 1 193 ? 33.117 4.343 -102.845 1.00 81.94 193 GLU A C 1
ATOM 1513 O O . GLU A 1 193 ? 33.787 4.453 -103.873 1.00 81.94 193 GLU A O 1
ATOM 1518 N N . ALA A 1 194 ? 32.755 3.151 -102.363 1.00 79.62 194 ALA A N 1
ATOM 1519 C CA . ALA A 1 194 ? 33.128 1.892 -103.003 1.00 79.62 194 ALA A CA 1
ATOM 1520 C C . ALA A 1 194 ? 32.563 1.778 -104.432 1.00 79.62 194 ALA A C 1
ATOM 1522 O O . ALA A 1 194 ? 33.270 1.349 -105.347 1.00 79.62 194 ALA A O 1
ATOM 1523 N N . ALA A 1 195 ? 31.315 2.208 -104.648 1.00 78.69 195 ALA A N 1
ATOM 1524 C CA . ALA A 1 195 ? 30.699 2.238 -105.973 1.00 78.69 195 ALA A CA 1
ATOM 1525 C C . ALA A 1 195 ? 31.404 3.231 -106.917 1.00 78.69 195 ALA A C 1
ATOM 1527 O O . ALA A 1 195 ? 31.694 2.887 -108.065 1.00 78.69 195 ALA A O 1
ATOM 1528 N N . LEU A 1 196 ? 31.746 4.431 -106.430 1.00 79.44 196 LEU A N 1
ATOM 1529 C CA . LEU A 1 196 ? 32.496 5.425 -107.207 1.00 79.44 196 LEU A CA 1
ATOM 1530 C C . LEU A 1 196 ? 33.910 4.940 -107.556 1.00 79.44 196 LEU A C 1
ATOM 1532 O O . LEU A 1 196 ? 34.371 5.155 -108.677 1.00 79.44 196 LEU A O 1
ATOM 1536 N N . ALA A 1 197 ? 34.590 4.269 -106.623 1.00 77.38 197 ALA A N 1
ATOM 1537 C CA . ALA A 1 197 ? 35.924 3.712 -106.833 1.00 77.38 197 ALA A CA 1
ATOM 1538 C C . ALA A 1 197 ? 35.926 2.624 -107.921 1.00 77.38 197 ALA A C 1
ATOM 1540 O O . 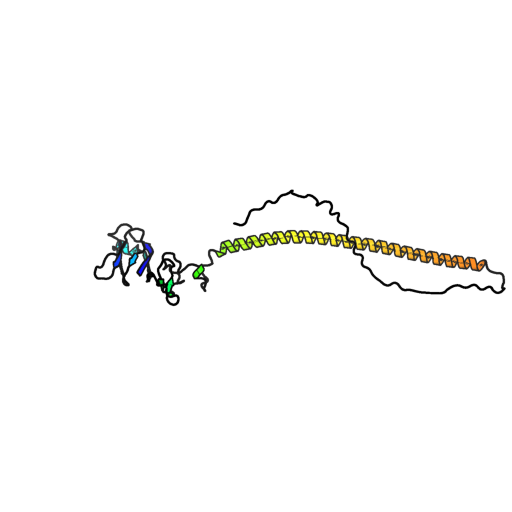ALA A 1 197 ? 36.806 2.618 -108.784 1.00 77.38 197 ALA A O 1
ATOM 1541 N N . LEU A 1 198 ? 34.909 1.756 -107.936 1.00 75.12 198 LEU A N 1
ATOM 1542 C CA . LEU A 1 198 ? 34.691 0.772 -109.003 1.00 75.12 198 LEU A CA 1
ATOM 1543 C C . LEU A 1 198 ? 34.489 1.445 -110.368 1.00 75.12 198 LEU A C 1
ATOM 1545 O O . LEU A 1 198 ? 35.103 1.047 -111.358 1.00 75.12 198 LEU A O 1
ATOM 1549 N N . GLN A 1 199 ? 33.697 2.515 -110.412 1.00 72.50 199 GLN A N 1
ATOM 1550 C CA . GLN A 1 199 ? 33.419 3.259 -111.641 1.00 72.50 199 GLN A CA 1
ATOM 1551 C C . GLN A 1 199 ? 34.658 4.019 -112.158 1.00 72.50 199 GLN A C 1
ATOM 1553 O O . GLN A 1 199 ? 34.921 4.051 -113.362 1.00 72.50 199 GLN A O 1
ATOM 1558 N N . ALA A 1 200 ? 35.469 4.583 -111.258 1.00 73.19 200 ALA A N 1
ATOM 1559 C CA . ALA A 1 200 ? 36.735 5.239 -111.588 1.00 73.19 200 ALA A CA 1
ATOM 1560 C C . ALA A 1 200 ? 37.798 4.246 -112.090 1.00 73.19 200 ALA A C 1
ATOM 1562 O O . ALA A 1 200 ? 38.516 4.551 -113.047 1.00 73.19 200 ALA A O 1
ATOM 1563 N N . ALA A 1 201 ? 37.870 3.049 -111.499 1.00 69.56 201 ALA A N 1
ATOM 1564 C CA . ALA A 1 201 ? 38.743 1.974 -111.968 1.00 69.56 201 ALA A CA 1
ATOM 1565 C C . ALA A 1 201 ? 38.376 1.528 -113.394 1.00 69.56 201 ALA A C 1
ATOM 1567 O O . ALA A 1 201 ? 39.261 1.316 -114.225 1.00 69.56 201 ALA A O 1
ATOM 1568 N N . GLU A 1 202 ? 37.083 1.474 -113.720 1.00 64.19 202 GLU A N 1
ATOM 1569 C CA . GLU A 1 202 ? 36.605 1.121 -115.059 1.00 64.19 202 GLU A CA 1
ATOM 1570 C C . GLU A 1 202 ? 36.931 2.202 -116.111 1.00 64.19 202 GLU A C 1
ATOM 1572 O O . GLU A 1 202 ? 37.331 1.889 -117.236 1.00 64.19 202 GLU A O 1
ATOM 1577 N N . ILE A 1 203 ? 36.858 3.488 -115.742 1.00 63.41 203 ILE A N 1
ATOM 1578 C CA . ILE A 1 203 ? 37.268 4.611 -116.606 1.00 63.41 203 ILE A CA 1
ATOM 1579 C C . ILE A 1 203 ? 38.796 4.639 -116.796 1.00 63.41 203 ILE A C 1
ATOM 1581 O O . ILE A 1 203 ? 39.277 4.895 -117.903 1.00 63.41 203 ILE A O 1
ATOM 1585 N N . GLY A 1 204 ? 39.566 4.342 -115.744 1.00 59.91 204 GLY A N 1
ATOM 1586 C CA . GLY A 1 204 ? 41.026 4.232 -115.799 1.00 59.91 204 GLY A CA 1
ATOM 1587 C C . GLY A 1 204 ? 41.498 3.085 -116.695 1.00 59.91 204 GLY A C 1
ATOM 1588 O O . GLY A 1 204 ? 42.390 3.275 -117.524 1.00 59.91 204 GLY A O 1
ATOM 1589 N N . ALA A 1 205 ? 40.832 1.930 -116.618 1.00 58.72 205 ALA A N 1
ATOM 1590 C CA . ALA A 1 205 ? 41.105 0.780 -117.478 1.00 58.72 205 ALA A CA 1
ATOM 1591 C C . ALA A 1 205 ? 40.832 1.068 -118.967 1.00 58.72 205 ALA A C 1
ATOM 1593 O O . ALA A 1 205 ? 41.538 0.554 -119.830 1.00 58.72 205 ALA A O 1
ATOM 1594 N N . ARG A 1 206 ? 39.874 1.949 -119.293 1.00 56.34 206 ARG A N 1
ATOM 1595 C CA . ARG A 1 206 ? 39.631 2.391 -120.682 1.00 56.34 206 ARG A CA 1
ATOM 1596 C C . ARG A 1 206 ? 40.676 3.375 -121.221 1.00 56.34 206 ARG A C 1
ATOM 1598 O O . ARG A 1 206 ? 40.774 3.529 -122.435 1.00 56.34 206 ARG A O 1
ATOM 1605 N N . ARG A 1 207 ? 41.450 4.045 -120.358 1.00 54.38 207 ARG A N 1
ATOM 1606 C CA . ARG A 1 207 ? 42.499 5.006 -120.760 1.00 54.38 207 ARG A CA 1
ATOM 1607 C C . ARG A 1 207 ? 43.886 4.379 -120.919 1.00 54.38 207 ARG A C 1
ATOM 1609 O O . ARG A 1 207 ? 44.731 4.975 -121.579 1.00 54.38 207 ARG A O 1
ATOM 1616 N N . ALA A 1 208 ? 44.120 3.193 -120.363 1.00 50.09 208 ALA A N 1
ATOM 1617 C CA . ALA A 1 208 ? 45.411 2.511 -120.398 1.00 50.09 208 ALA A CA 1
ATOM 1618 C C . ALA A 1 208 ? 45.398 1.320 -121.375 1.00 50.09 208 ALA A C 1
ATOM 1620 O O . ALA A 1 208 ? 45.397 0.161 -120.971 1.00 50.09 208 ALA A O 1
ATOM 1621 N N . GLY A 1 209 ? 45.398 1.607 -122.678 1.00 37.72 209 GLY A N 1
ATOM 1622 C CA . GLY A 1 209 ? 45.615 0.612 -123.730 1.00 37.72 209 GLY A CA 1
ATOM 1623 C C . GLY A 1 209 ? 46.729 1.054 -124.678 1.00 37.72 209 GLY A C 1
ATOM 1624 O O . GLY A 1 209 ? 46.442 1.724 -125.664 1.00 37.72 209 GLY A O 1
ATOM 1625 N N . GLY A 1 210 ? 47.988 0.692 -124.383 1.00 34.62 210 GLY A N 1
ATOM 1626 C CA . GLY A 1 210 ? 49.121 0.930 -125.292 1.00 34.62 210 GLY A CA 1
ATOM 1627 C C . GLY A 1 210 ? 50.544 0.711 -124.737 1.00 34.62 210 GLY A C 1
ATOM 1628 O O . GLY A 1 210 ? 51.263 1.689 -124.616 1.00 34.62 210 GLY A O 1
ATOM 1629 N N . LEU A 1 211 ? 50.928 -0.560 -124.490 1.00 32.59 211 LEU A N 1
ATOM 1630 C CA . LEU A 1 211 ? 52.276 -1.205 -124.601 1.00 32.59 211 LEU A CA 1
ATOM 1631 C C . LEU A 1 211 ? 53.538 -0.630 -123.845 1.00 32.59 211 LEU A C 1
ATOM 1633 O O . LEU A 1 211 ? 53.477 0.462 -123.302 1.00 32.59 211 LEU A O 1
ATOM 1637 N N . PRO A 1 212 ? 54.669 -1.387 -123.704 1.00 47.28 212 PRO A N 1
ATOM 1638 C CA . PRO A 1 212 ? 55.282 -1.732 -122.404 1.00 47.28 212 PRO A CA 1
ATOM 1639 C C . PRO A 1 212 ? 56.831 -1.476 -122.371 1.00 47.28 212 PRO A C 1
ATOM 1641 O O . PRO A 1 212 ? 57.264 -0.466 -122.912 1.00 47.28 212 PRO A O 1
ATOM 1644 N N . PRO A 1 213 ? 57.700 -2.329 -121.772 1.00 48.91 213 PRO A N 1
ATOM 1645 C CA . PRO A 1 213 ? 58.262 -2.199 -120.424 1.00 48.91 213 PRO A CA 1
ATOM 1646 C C . PRO A 1 213 ? 59.798 -1.977 -120.394 1.00 48.91 213 PRO A C 1
ATOM 1648 O O . PRO A 1 213 ? 60.512 -2.308 -121.337 1.00 48.91 213 PRO A O 1
ATOM 1651 N N . GLY A 1 214 ? 60.336 -1.495 -119.264 1.00 31.91 214 GLY A N 1
ATOM 1652 C CA . GLY A 1 214 ? 61.786 -1.375 -119.042 1.00 31.91 214 GLY A CA 1
ATOM 1653 C C . GLY A 1 214 ? 62.175 -1.091 -117.581 1.00 31.91 214 GLY A C 1
ATOM 1654 O O . GLY A 1 214 ? 62.084 0.036 -117.121 1.00 31.91 214 GLY A O 1
ATOM 1655 N N . THR A 1 215 ? 62.570 -2.164 -116.894 1.00 31.98 215 THR A N 1
ATOM 1656 C CA . THR A 1 215 ? 63.358 -2.409 -115.654 1.00 31.98 215 THR A CA 1
ATOM 1657 C C . THR A 1 215 ? 64.334 -1.318 -115.122 1.00 31.98 215 THR A C 1
ATOM 1659 O O . THR A 1 215 ? 64.766 -0.471 -115.891 1.00 31.98 215 THR A O 1
ATOM 1662 N N . PRO A 1 216 ? 64.920 -1.472 -113.905 1.00 46.31 216 PRO A N 1
ATOM 1663 C CA . PRO A 1 216 ? 64.369 -1.256 -112.559 1.00 46.31 216 PRO A CA 1
ATOM 1664 C C . PRO A 1 216 ? 65.131 -0.146 -111.780 1.00 46.31 216 PRO A C 1
ATOM 1666 O O . PRO A 1 216 ? 66.259 0.206 -112.114 1.00 46.31 216 PRO A O 1
ATOM 1669 N N . ALA A 1 217 ? 64.589 0.339 -110.659 1.00 31.50 217 ALA A N 1
ATOM 1670 C CA . ALA A 1 217 ? 65.405 1.010 -109.641 1.00 31.50 217 ALA A CA 1
ATOM 1671 C C . ALA A 1 217 ? 64.817 0.794 -108.243 1.00 31.50 217 ALA A C 1
ATOM 1673 O O . ALA A 1 217 ? 63.654 1.086 -107.979 1.00 31.50 217 ALA A O 1
ATOM 1674 N N . ALA A 1 218 ? 65.649 0.237 -107.368 1.00 29.98 218 ALA A N 1
ATOM 1675 C CA . ALA A 1 218 ? 65.396 0.029 -105.953 1.00 29.98 218 ALA A CA 1
ATOM 1676 C C . ALA A 1 218 ? 65.362 1.359 -105.187 1.00 29.98 218 ALA A C 1
ATOM 1678 O O . ALA A 1 218 ? 66.134 2.251 -105.519 1.00 29.98 218 ALA A O 1
ATOM 1679 N N . THR A 1 219 ? 64.552 1.451 -104.125 1.00 30.89 219 THR A N 1
ATOM 1680 C CA . THR A 1 219 ? 64.917 2.030 -102.812 1.00 30.89 219 THR A CA 1
ATOM 1681 C C . THR A 1 219 ? 63.828 1.667 -101.789 1.00 30.89 219 THR A C 1
ATOM 1683 O O . THR A 1 219 ? 62.704 2.147 -101.846 1.00 30.89 219 THR A O 1
ATOM 1686 N N . THR A 1 220 ? 64.183 0.728 -100.914 1.00 27.80 220 THR A N 1
ATOM 1687 C CA . THR A 1 220 ? 64.041 0.735 -99.447 1.00 27.80 220 THR A CA 1
ATOM 1688 C C . THR A 1 220 ? 62.978 1.651 -98.813 1.00 27.80 220 THR A C 1
ATOM 1690 O O . THR A 1 220 ? 63.109 2.866 -98.894 1.00 27.80 220 THR A O 1
ATOM 1693 N N . LEU A 1 221 ? 62.041 1.078 -98.037 1.00 31.19 221 LEU A N 1
ATOM 1694 C CA . LEU A 1 221 ? 61.928 1.261 -96.570 1.00 31.19 221 LEU A CA 1
ATOM 1695 C C . LEU A 1 221 ? 60.625 0.645 -95.996 1.00 31.19 221 LEU A C 1
ATOM 1697 O O . LEU A 1 221 ? 59.526 1.077 -96.311 1.00 31.19 221 LEU A O 1
ATOM 1701 N N . VAL A 1 222 ? 60.836 -0.323 -95.091 1.00 32.75 222 VAL A N 1
ATOM 1702 C CA . VAL A 1 222 ? 60.060 -0.679 -93.878 1.00 32.75 222 VAL A CA 1
ATOM 1703 C C . VAL A 1 222 ? 58.631 -1.234 -94.034 1.00 32.75 222 VAL A C 1
ATOM 1705 O O . VAL A 1 222 ? 57.667 -0.510 -94.247 1.00 32.75 222 VAL A O 1
ATOM 1708 N N . GLY A 1 223 ? 58.494 -2.540 -93.774 1.00 32.25 223 GLY A N 1
ATOM 1709 C CA . GLY A 1 223 ? 57.275 -3.139 -93.208 1.00 32.25 223 GLY A CA 1
ATOM 1710 C C . GLY A 1 223 ? 57.443 -3.410 -91.699 1.00 32.25 223 GLY A C 1
ATOM 1711 O O . GLY A 1 223 ? 58.447 -3.008 -91.114 1.00 32.25 223 GLY A O 1
ATOM 1712 N N . PRO A 1 224 ? 56.557 -4.202 -91.079 1.00 45.59 224 PRO A N 1
ATOM 1713 C CA . PRO A 1 224 ? 55.260 -3.767 -90.554 1.00 45.59 224 PRO A CA 1
ATOM 1714 C C . PRO A 1 224 ? 55.143 -4.055 -89.044 1.00 45.59 224 PRO A C 1
ATOM 1716 O O . PRO A 1 224 ? 55.719 -5.034 -88.576 1.00 45.59 224 PRO A O 1
ATOM 1719 N N . THR A 1 225 ? 54.313 -3.316 -88.296 1.00 29.95 225 THR A N 1
ATOM 1720 C CA . THR A 1 225 ? 53.903 -3.800 -86.963 1.00 29.95 225 THR A CA 1
ATOM 1721 C C . THR A 1 225 ? 52.483 -3.390 -86.590 1.00 29.95 225 THR A C 1
ATOM 1723 O O . THR A 1 225 ? 52.172 -2.231 -86.339 1.00 29.95 225 THR A O 1
ATOM 1726 N N . VAL A 1 226 ? 51.639 -4.416 -86.544 1.00 36.22 226 VAL A N 1
ATOM 1727 C CA . VAL A 1 226 ? 50.357 -4.498 -85.847 1.00 36.22 226 VAL A CA 1
ATOM 1728 C C . VAL A 1 226 ? 50.591 -4.370 -84.342 1.00 36.22 226 VAL A C 1
ATOM 1730 O O . VAL A 1 226 ? 51.403 -5.122 -83.809 1.00 36.22 226 VAL A O 1
ATOM 1733 N N . LEU A 1 227 ? 49.820 -3.531 -83.646 1.00 33.31 227 LEU A N 1
ATOM 1734 C CA . LEU A 1 227 ? 49.502 -3.743 -82.231 1.00 33.31 227 LEU A CA 1
ATOM 1735 C C . LEU A 1 227 ? 48.017 -3.459 -81.964 1.00 33.31 227 LEU A C 1
ATOM 1737 O O . LEU A 1 227 ? 47.455 -2.468 -82.424 1.00 33.31 227 LEU A O 1
ATOM 1741 N N . ARG A 1 228 ? 47.411 -4.424 -81.263 1.00 32.41 228 ARG A N 1
ATOM 1742 C CA . ARG A 1 228 ? 46.036 -4.495 -80.749 1.00 32.41 228 ARG A CA 1
ATOM 1743 C C . ARG A 1 228 ? 45.712 -3.359 -79.763 1.00 32.41 228 ARG A C 1
ATOM 1745 O O . ARG A 1 228 ? 46.633 -2.829 -79.148 1.00 32.41 228 ARG A O 1
ATOM 1752 N N . PRO A 1 229 ? 44.416 -3.078 -79.533 1.00 39.44 229 PRO A N 1
ATOM 1753 C CA . PRO A 1 229 ? 43.945 -2.263 -78.422 1.00 39.44 229 PRO A CA 1
ATOM 1754 C C . PRO A 1 229 ? 43.680 -3.133 -77.182 1.00 39.44 229 PRO A C 1
ATOM 1756 O O . PRO A 1 229 ? 42.941 -4.111 -77.274 1.00 39.44 229 PRO A O 1
ATOM 1759 N N . GLU A 1 230 ? 44.239 -2.753 -76.036 1.00 32.72 230 GLU A N 1
ATOM 1760 C CA . GLU A 1 230 ? 43.796 -3.168 -74.698 1.00 32.72 230 GLU A CA 1
ATOM 1761 C C . GLU A 1 230 ? 43.919 -1.941 -73.786 1.00 32.72 230 GLU A C 1
ATOM 1763 O O . GLU A 1 230 ? 44.991 -1.353 -73.671 1.00 32.72 230 GLU A O 1
ATOM 1768 N N . ASP A 1 231 ? 42.782 -1.440 -73.306 1.00 29.92 231 ASP A N 1
ATOM 1769 C CA . ASP A 1 231 ? 42.405 -1.476 -71.888 1.00 29.92 231 ASP A CA 1
ATOM 1770 C C . ASP A 1 231 ? 41.444 -0.339 -71.525 1.00 29.92 231 ASP A C 1
ATOM 1772 O O . ASP A 1 231 ? 41.658 0.844 -71.799 1.00 29.92 231 ASP A O 1
ATOM 1776 N N . ASP A 1 232 ? 40.341 -0.772 -70.922 1.00 37.16 232 ASP A N 1
ATOM 1777 C CA . ASP A 1 232 ? 39.332 0.021 -70.247 1.00 37.16 232 ASP A CA 1
ATOM 1778 C C . ASP A 1 232 ? 39.962 0.908 -69.165 1.00 37.16 232 ASP A C 1
ATOM 1780 O O . ASP A 1 232 ? 40.653 0.408 -68.277 1.00 37.16 232 ASP A O 1
ATOM 1784 N N . ASP A 1 233 ? 39.621 2.199 -69.146 1.00 35.59 233 ASP A N 1
ATOM 1785 C CA . ASP A 1 233 ? 39.612 2.935 -67.884 1.00 35.59 233 ASP A CA 1
ATOM 1786 C C . ASP A 1 233 ? 38.330 3.761 -67.736 1.00 35.59 233 ASP A C 1
ATOM 1788 O O . ASP A 1 233 ? 37.986 4.655 -68.518 1.00 35.59 233 ASP A O 1
ATOM 1792 N N . ASN A 1 234 ? 37.583 3.373 -66.709 1.00 41.19 234 ASN A N 1
ATOM 1793 C CA . ASN A 1 234 ? 36.285 3.880 -66.314 1.00 41.19 234 ASN A CA 1
ATOM 1794 C C . ASN A 1 234 ? 36.481 5.222 -65.591 1.00 41.19 234 ASN A C 1
ATOM 1796 O O . ASN A 1 234 ? 36.502 5.305 -64.362 1.00 41.19 234 ASN A O 1
ATOM 1800 N N . GLY A 1 235 ? 36.577 6.307 -66.355 1.00 41.44 235 GLY A N 1
ATOM 1801 C CA . GLY A 1 235 ? 36.532 7.663 -65.812 1.00 41.44 235 GLY A CA 1
ATOM 1802 C C . GLY A 1 235 ? 35.120 8.053 -65.363 1.00 41.44 235 GLY A C 1
ATOM 1803 O O . GLY A 1 235 ? 34.363 8.657 -66.122 1.00 41.44 235 GLY A O 1
ATOM 1804 N N . CYS A 1 236 ? 34.748 7.737 -64.120 1.00 39.38 236 CYS A N 1
ATOM 1805 C CA . CYS A 1 236 ? 33.601 8.355 -63.449 1.00 39.38 236 CYS A CA 1
ATOM 1806 C C . CYS A 1 236 ? 33.861 9.862 -63.268 1.00 39.38 236 CYS A C 1
ATOM 1808 O O . CYS A 1 236 ? 34.641 10.263 -62.408 1.00 39.38 236 CYS A O 1
ATOM 1810 N N . TYR A 1 237 ? 33.192 10.707 -64.055 1.00 44.62 237 TYR A N 1
ATOM 1811 C CA . TYR A 1 237 ? 33.232 12.160 -63.878 1.00 44.62 237 TYR A CA 1
ATOM 1812 C C . TYR A 1 237 ? 32.477 12.571 -62.601 1.00 44.62 237 TYR A C 1
ATOM 1814 O O . TYR A 1 237 ? 31.257 12.410 -62.511 1.00 44.62 237 TYR A O 1
ATOM 1822 N N . VAL A 1 238 ? 33.200 13.112 -61.617 1.00 49.09 238 VAL A N 1
ATOM 1823 C CA . VAL A 1 238 ? 32.648 13.778 -60.426 1.00 49.09 238 VAL A CA 1
ATOM 1824 C C . VAL A 1 238 ? 32.660 15.289 -60.689 1.00 49.09 238 VAL A C 1
ATOM 1826 O O . VAL A 1 238 ? 33.735 15.828 -60.941 1.00 49.09 238 VAL A O 1
ATOM 1829 N N . PRO A 1 239 ? 31.520 16.003 -60.643 1.00 47.28 239 PRO A N 1
ATOM 1830 C CA . PRO A 1 239 ? 31.524 17.456 -60.777 1.00 47.28 239 PRO A CA 1
ATOM 1831 C C . PRO A 1 239 ? 32.168 18.105 -59.546 1.00 47.28 239 PRO A C 1
ATOM 1833 O O . PRO A 1 239 ? 31.789 17.798 -58.413 1.00 47.28 239 PRO A O 1
ATOM 1836 N N . GLU A 1 240 ? 33.112 19.019 -59.766 1.00 47.62 240 GLU A N 1
ATOM 1837 C CA . GLU A 1 240 ? 33.708 19.841 -58.711 1.00 47.62 240 GLU A CA 1
ATOM 1838 C C . GLU A 1 240 ? 32.645 20.751 -58.082 1.00 47.62 240 GLU A C 1
ATOM 1840 O O . GLU A 1 240 ? 31.935 21.489 -58.768 1.00 47.62 240 GLU A O 1
ATOM 1845 N N . VAL A 1 241 ? 32.522 20.685 -56.755 1.00 53.12 241 VAL A N 1
ATOM 1846 C CA . VAL A 1 241 ? 31.661 21.570 -55.967 1.00 53.12 241 VAL A CA 1
ATOM 1847 C C . VAL A 1 241 ? 32.555 22.647 -55.358 1.00 53.12 241 VAL A C 1
ATOM 1849 O O . VAL A 1 241 ? 33.430 22.341 -54.549 1.00 53.12 241 VAL A O 1
ATOM 1852 N N . ASP A 1 242 ? 32.348 23.901 -55.754 1.00 44.75 242 ASP A N 1
ATOM 1853 C CA . ASP A 1 242 ? 33.072 25.055 -55.218 1.00 44.75 242 ASP A CA 1
ATOM 1854 C C . ASP A 1 242 ? 32.724 25.262 -53.728 1.00 44.75 242 ASP A C 1
ATOM 1856 O O . ASP A 1 242 ? 31.591 25.580 -53.359 1.00 44.75 242 ASP A O 1
ATOM 1860 N N . LEU A 1 243 ? 33.709 25.038 -52.854 1.00 52.50 243 LEU A N 1
ATOM 1861 C CA . LEU A 1 243 ? 33.590 25.113 -51.391 1.00 52.50 243 LEU A CA 1
ATOM 1862 C C . LEU A 1 243 ? 33.841 26.524 -50.826 1.00 52.50 243 LEU A C 1
ATOM 1864 O O . LEU A 1 243 ? 33.969 26.697 -49.611 1.00 52.50 243 LEU A O 1
ATOM 1868 N N . SER A 1 244 ? 33.866 27.562 -51.663 1.00 52.03 244 SER A N 1
ATOM 1869 C CA . SER A 1 244 ? 34.106 28.945 -51.226 1.00 52.03 244 SER A CA 1
ATOM 1870 C C . SER A 1 244 ? 32.938 29.609 -50.466 1.00 52.03 244 SER A C 1
ATOM 1872 O O . SER A 1 244 ? 33.106 30.695 -49.911 1.00 52.03 244 SER A O 1
ATOM 1874 N N . VAL A 1 245 ? 31.777 28.951 -50.332 1.00 52.53 245 VAL A N 1
ATOM 1875 C CA . VAL A 1 245 ? 30.589 29.506 -49.641 1.00 52.53 245 VAL A CA 1
ATOM 1876 C C . VAL A 1 245 ? 30.601 29.316 -48.109 1.00 52.53 245 VAL A C 1
ATOM 1878 O O . VAL A 1 245 ? 29.846 29.984 -47.403 1.00 52.53 245 VAL A O 1
ATOM 1881 N N . PHE A 1 246 ? 31.501 28.502 -47.542 1.00 46.00 246 PHE A N 1
ATOM 1882 C CA . PHE A 1 246 ? 31.570 28.255 -46.088 1.00 46.00 246 PHE A CA 1
ATOM 1883 C C . PHE A 1 246 ? 32.830 28.815 -45.415 1.00 46.00 246 PHE A C 1
ATOM 1885 O O . PHE A 1 246 ? 33.525 28.121 -44.674 1.00 46.00 246 PHE A O 1
ATOM 1892 N N . ARG A 1 247 ? 33.106 30.113 -45.592 1.00 43.88 247 ARG A N 1
ATOM 1893 C CA . ARG A 1 247 ? 34.042 30.833 -44.710 1.00 43.88 247 ARG A CA 1
ATOM 1894 C C . ARG A 1 247 ? 33.383 32.051 -44.064 1.00 43.88 247 ARG A C 1
ATOM 1896 O O . ARG A 1 247 ? 33.623 33.193 -44.433 1.00 43.88 247 ARG A O 1
ATOM 1903 N N . LYS A 1 248 ? 32.572 31.792 -43.036 1.00 38.88 248 LYS A N 1
ATOM 1904 C CA . LYS A 1 248 ? 32.295 32.759 -41.964 1.00 38.88 248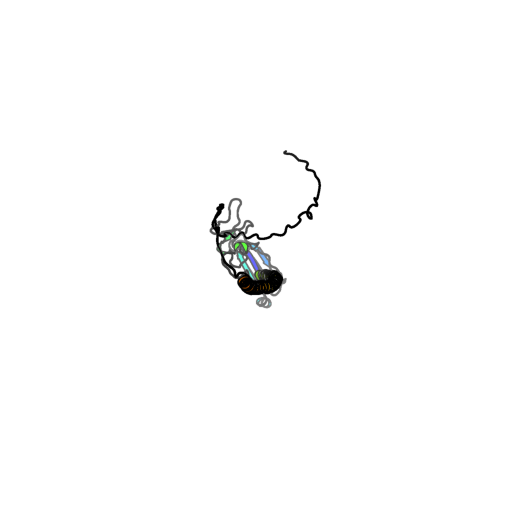 LYS A CA 1
ATOM 1905 C C . LYS A 1 248 ? 32.769 32.165 -40.641 1.00 38.88 248 LYS A C 1
ATOM 1907 O O . LYS A 1 248 ? 32.157 31.248 -40.108 1.00 38.88 248 LYS A O 1
ATOM 1912 N N . HIS A 1 249 ? 33.882 32.694 -40.140 1.00 42.12 249 HIS A N 1
ATOM 1913 C CA . HIS A 1 249 ? 34.317 32.528 -38.757 1.00 42.12 249 HIS A CA 1
ATOM 1914 C C . HIS A 1 249 ? 33.293 33.171 -37.810 1.00 42.12 249 HIS A C 1
ATOM 1916 O O . HIS A 1 249 ? 32.944 34.333 -38.033 1.00 42.12 249 HIS A O 1
ATOM 1922 N N . PRO A 1 250 ? 32.893 32.511 -36.712 1.00 39.91 250 PRO A N 1
ATOM 1923 C CA . PRO A 1 250 ? 32.451 33.204 -35.524 1.00 39.91 250 PRO A CA 1
ATOM 1924 C C . PRO A 1 250 ? 33.589 33.228 -34.492 1.00 39.91 250 PRO A C 1
ATOM 1926 O O . PRO A 1 250 ? 34.082 32.195 -34.049 1.00 39.91 250 PRO A O 1
ATOM 1929 N N . ASN A 1 251 ? 33.921 34.453 -34.095 1.00 41.59 251 ASN A N 1
ATOM 1930 C CA . ASN A 1 251 ? 34.428 34.854 -32.783 1.00 41.59 251 ASN A CA 1
ATOM 1931 C C . ASN A 1 251 ? 35.930 34.697 -32.494 1.00 41.59 251 ASN A C 1
ATOM 1933 O O . ASN A 1 251 ? 36.491 33.613 -32.356 1.00 41.59 251 ASN A O 1
ATOM 1937 N N . GLY A 1 252 ? 36.563 35.863 -32.337 1.00 36.75 252 GLY A N 1
ATOM 1938 C CA . GLY A 1 252 ? 37.876 36.026 -31.736 1.00 36.75 252 GLY A CA 1
ATOM 1939 C C . GLY A 1 252 ? 37.853 35.836 -30.211 1.00 36.75 252 GLY A C 1
ATOM 1940 O O . GLY A 1 252 ? 36.913 36.261 -29.552 1.00 36.75 252 GLY A O 1
ATOM 1941 N N . ARG A 1 253 ? 38.911 35.154 -29.740 1.00 34.81 253 ARG A N 1
ATOM 1942 C CA . ARG A 1 253 ? 39.726 35.235 -28.495 1.00 34.81 253 ARG A CA 1
ATOM 1943 C C . ARG A 1 253 ? 39.263 36.063 -27.266 1.00 34.81 253 ARG A C 1
ATOM 1945 O O . ARG A 1 253 ? 38.564 37.050 -27.455 1.00 34.81 253 ARG A O 1
ATOM 1952 N N . PRO A 1 254 ? 39.868 35.851 -26.061 1.00 46.34 254 PRO A N 1
ATOM 1953 C CA . PRO A 1 254 ? 40.906 34.864 -25.681 1.00 46.34 254 PRO A CA 1
ATOM 1954 C C . PRO A 1 254 ? 40.684 34.116 -24.341 1.00 46.34 254 PRO A C 1
ATOM 1956 O O . PRO A 1 254 ? 39.840 34.468 -23.526 1.00 46.34 254 PRO A O 1
ATOM 1959 N N . LEU A 1 255 ? 41.531 33.099 -24.129 1.00 38.94 255 LEU A N 1
ATOM 1960 C CA . LEU A 1 255 ? 41.810 32.427 -22.855 1.00 38.94 255 LEU A CA 1
ATOM 1961 C C . LEU A 1 255 ? 42.384 33.380 -21.788 1.00 38.94 255 LEU A C 1
ATOM 1963 O O . LEU A 1 255 ? 43.259 34.191 -22.098 1.00 38.94 255 LEU A O 1
ATOM 1967 N N . SER A 1 256 ? 42.046 33.118 -20.524 1.00 41.22 256 SER A N 1
ATOM 1968 C CA . SER A 1 256 ? 42.940 33.322 -19.374 1.00 41.22 256 SER A CA 1
ATOM 1969 C C . SER A 1 256 ? 42.711 32.244 -18.288 1.00 41.22 256 SER A C 1
ATOM 1971 O O . SER A 1 256 ? 41.633 31.647 -18.254 1.00 41.22 256 SER A O 1
ATOM 1973 N N . PRO A 1 257 ? 43.732 31.929 -17.460 1.00 44.47 257 PRO A N 1
ATOM 1974 C CA . PRO A 1 257 ? 43.788 30.734 -16.611 1.00 44.47 257 PRO A CA 1
ATOM 1975 C C . PRO A 1 257 ? 43.438 31.023 -15.136 1.00 44.47 257 PRO A C 1
ATOM 1977 O O . PRO A 1 257 ? 43.645 32.138 -14.663 1.00 44.47 257 PRO A O 1
ATOM 1980 N N . ALA A 1 258 ? 42.987 30.006 -14.395 1.00 39.59 258 ALA A N 1
ATOM 1981 C CA . ALA A 1 258 ? 43.026 29.979 -12.927 1.00 39.59 258 ALA A CA 1
ATOM 1982 C C . ALA A 1 258 ? 43.286 28.522 -12.476 1.00 39.59 258 ALA A C 1
ATOM 1984 O O . ALA A 1 258 ? 42.493 27.649 -12.812 1.00 39.59 258 ALA A O 1
ATOM 1985 N N . THR A 1 259 ? 44.515 28.159 -12.094 1.00 40.03 259 THR A N 1
ATOM 1986 C CA . THR A 1 259 ? 45.144 28.205 -10.750 1.00 40.03 259 THR A CA 1
ATOM 1987 C C . THR A 1 259 ? 44.808 26.974 -9.897 1.00 40.03 259 THR A C 1
ATOM 1989 O O . THR A 1 259 ? 43.687 26.827 -9.424 1.00 40.03 259 THR A O 1
ATOM 1992 N N . GLU A 1 260 ? 45.820 26.120 -9.702 1.00 36.97 260 GLU A N 1
ATOM 1993 C CA . GLU A 1 260 ? 45.977 25.203 -8.564 1.00 36.97 260 GLU A CA 1
ATOM 1994 C C . GLU A 1 260 ? 46.114 26.000 -7.257 1.00 36.97 260 GLU A C 1
ATOM 1996 O O . GLU A 1 260 ? 47.017 26.832 -7.153 1.00 36.97 260 GLU A O 1
ATOM 2001 N N . ALA A 1 261 ? 45.237 25.729 -6.288 1.00 36.25 261 ALA A N 1
ATOM 2002 C CA . ALA A 1 261 ? 45.475 25.678 -4.836 1.00 36.25 261 ALA A CA 1
ATOM 2003 C C . ALA A 1 261 ? 44.150 25.367 -4.125 1.00 36.25 261 ALA A C 1
ATOM 2005 O O . ALA A 1 261 ? 43.164 26.094 -4.386 1.00 36.25 261 ALA A O 1
#

Organism: Amblyomma americanum (NCBI:txid6943)

InterPro domains:
  IPR000859 CUB domain [PF00431] (3-65)
  IPR000859 CUB domain [PS01180] (1-74)
  IPR002172 Low-density lipoprotein (LDL) receptor class A repeat [PS50068] (82-121)
  IPR002172 Low-density lipoprotein (LDL) receptor class A repeat [SM00192] (82-122)
  IPR002172 Low-density lipoprotein (LDL) receptor class A repeat [cd00112] (83-116)
  IPR023415 Low-density lipoprotein (LDL) receptor class A, conserved site [PS01209] (96-120)
  IPR035914 Spermadhesin, CUB domain superfamily [G3DSA:2.60.120.290] (1-77)
  IPR035914 Spermadhesin, CUB domain superfamily [SSF49854] (2-74)
  IPR036055 LDL receptor-like superfamily [G3DSA:4.10.400.10] (79-121)
  IPR036055 LDL receptor-like superfamily [SSF57424] (86-121)
  IPR042333 LRAD2/Mig-13-like [PTHR24652] (13-154)

pLDDT: mean 75.09, std 20.93, range [27.8, 96.19]

=== Feature glossary ===
A reading guide for the features in this record.

Start from the sequence.

  · Sequence gives the chain of amino acids in standard one-letter code (A=alanine, C=cysteine, …, Y=tyrosine), read N→C. It is the only feature that is directly encoded by the gene; all structural features are derived from the folded form of this sequence.

Fold it, and you get atomic coordinates and the backbone conformation that goes with them.

  · Structure coordinates are give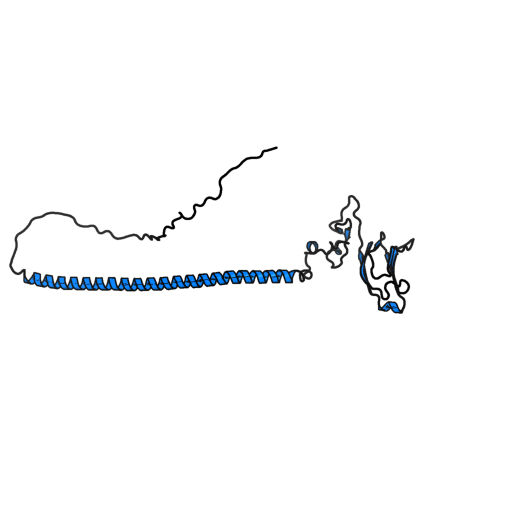n as an mmCIF _atom_site loop: one row per atom with element, residue name, chain id, sequence number, and x/y/z position in Å. Only the four main-chain atoms per residue are included here; side chains are omitted to keep the record compact.

  · Backbone dihedral angles. Every residue except chain termini has a φ (preceding-C → N → Cα → C) and a ψ (N → Cα → C → next-N). They are reported in degrees following the IUPAC sign convention. Secondary structure is essentially a statement about which (φ, ψ) basin each residue occupies.

  · Eight-state secondary structure (DSSP): H is the canonical α-helix, G the tighter 3₁₀-helix, I the wider π-helix; E/B are β-structure, T and S are turns and bends, and '-' is everything else. DSSP derives these from the pattern of main-chain N–H···O=C hydrogen bonds, not from the sequence.

  · SS3 is a coarse helix/strand/coil call (letters a/b/c) made by the P-SEA algorithm from inter-Cα distances and dihedrals. It is less detailed than DSSP but needs only Cα positions.

Summarize the fold with a handful of shape descriptors and a per-residue structural alphabet.

  · Radius of gyration (Rg) is the root-mean-square distance of Cα atoms from their centroid — a single number for overall size and compactness. A globular domain of N residues has Rg ≈ 2.2·N^0.38 Å; an extended or disordered chain has a much larger Rg. The Cα contact count is the number of residue pairs whose Cα atoms are within 8 Å and are more than four positions apart in sequence — a standard proxy for tertiary packing density. The bounding box is the smallest axis-aligned box enclosing all Cα atoms.

  · 3Di is Foldseek's structural alphabet. Each residue is assigned one of twenty discrete states based on how its Cα sits relative to its spatial (not sequential) neighbors. Aligning 3Di strings finds structural homologs roughly as well as full 3D superposition, but orders of magnitude faster.

  · Solvent-accessible surface area (SASA) is the area in Å² traced out by the centre of a 1.4 Å probe sphere (a water molecule) rolled over the protein's van der Waals surface (Shrake–Rupley / Lee–Richards construction). Buried residues have near-zero SASA; fully exposed residues can exceed 200 Å². The total SASA scales roughly with the number of surface residues.

Ask how reliable the model is.

  · For AlphaFold models, the B-factor field carries pLDDT — the model's own estimate of local accuracy on a 0–100 scale. Regions with pLDDT<50 should be treated as essentially unmodeled; they often correspond to intrinsically disordered segments.

  · For experimental (PDB) structures, the B-factor (temperature factor) quantifies the positional spread of each atom in the crystal — a combination of thermal vibration and static disorder — in units of Å². High B-factors mark flexible loops or poorly resolved regions; low B-factors mark the rigid, well-ordered core.

  · Predicted Aligned Error (PAE) is an AlphaFold confidence matrix: entry (i, j) is the expected error in the position of residue j, in ångströms, when the prediction is superimposed on the true structure at residue i. Low PAE within a block of residues means that block is internally rigid and well-predicted; high PAE between two blocks means their relative placement is uncertain even if each block individually is confident.

Place it in context: what it resembles, what it is annotated as, and how it looks.

  · Structural nearest neighbors (via Foldseek easy-search vs the PDB). Reported per hit: target PDB id, E-value, and alignment TM-score. A TM-score above ~0.5 is the conventional threshold for 'same fold'.

  · Functional annotations link the protein to curated databases. InterPro entries identify conserved domains and families by matching the sequence against member-database signatures (Pfam, PROSITE, CDD, …). Gene Ontology (GO) terms describe molecular function, biological process, and cellular component in a controlled vocabulary. CATH places the structure in a hierarchical fold classification (Class/Architecture/Topology/Homologous-superfamily). The organism is the source species.

  · The contact map is a binary N×N matrix image: pixel (i, j) is dark where Cα_i and Cα_j are within 8 Å and |i−j|>4. Because the |i−j|>4 filter removes local helical contacts, off-diagonal stripes parallel to the main diagonal indicate parallel β-sheets; stripes perpendicular to it indicate antiparallel β-sheets. The Ramachandran plot scatters every residue's (φ, ψ) pair against the sterically allowed regions. The PAE heatmap renders the predicted-aligned-error matrix.

  · Six rendered views show the 3D structure from the faces of a cube — i.e. along ±x, ±y, ±z. Rendering representation is drawn randomly per protein from cartoon (secondary-structure ribbons), sticks (backbone bonds), or molecular surface; coloring is either N→C rainbow (blue at the N-terminus through red at the C-terminus) or one color per chain.